Protein AF-A0A1H3XEZ1-F1 (afdb_monomer_lite)

pLDDT: mean 87.46, std 11.66, range [41.84, 98.25]

Structure (mmCIF, N/CA/C/O backbone):
data_AF-A0A1H3XEZ1-F1
#
_entry.id   AF-A0A1H3XEZ1-F1
#
loop_
_atom_site.group_PDB
_atom_site.id
_atom_site.type_symbol
_atom_site.label_atom_id
_atom_site.label_alt_id
_atom_site.label_comp_id
_atom_site.label_asym_id
_atom_site.label_entity_id
_atom_site.label_seq_id
_atom_site.pdbx_PDB_ins_code
_atom_site.Cartn_x
_atom_site.Cartn_y
_atom_site.Cartn_z
_atom_site.occupancy
_atom_site.B_iso_or_equiv
_atom_site.auth_seq_id
_atom_site.auth_comp_id
_atom_site.auth_asym_id
_atom_site.auth_atom_id
_atom_site.pdbx_PDB_model_num
ATOM 1 N N . MET A 1 1 ? -6.885 -26.772 18.122 1.00 64.75 1 MET A N 1
ATOM 2 C CA . MET A 1 1 ? -6.438 -25.893 19.230 1.00 64.75 1 MET A CA 1
ATOM 3 C C . MET A 1 1 ? -5.109 -25.151 19.002 1.00 64.75 1 MET A C 1
ATOM 5 O O . MET A 1 1 ? -5.104 -23.962 19.293 1.00 64.75 1 MET A O 1
ATOM 9 N N . PRO A 1 2 ? -4.004 -25.737 18.493 1.00 77.19 2 PRO A N 1
ATOM 10 C CA . PRO A 1 2 ? -2.734 -24.998 18.357 1.00 77.19 2 PRO A CA 1
ATOM 11 C C . PRO A 1 2 ? -2.763 -23.916 17.260 1.00 77.19 2 PRO A C 1
ATOM 13 O O . PRO A 1 2 ? -2.245 -22.824 17.467 1.00 77.19 2 PRO A O 1
ATOM 16 N N . LEU A 1 3 ? -3.442 -24.182 16.137 1.00 78.25 3 LEU A N 1
ATOM 17 C CA . LEU A 1 3 ? -3.569 -23.232 15.023 1.00 78.25 3 LEU A CA 1
ATOM 18 C C . LEU A 1 3 ? -4.360 -21.969 15.394 1.00 78.25 3 LEU A C 1
ATOM 20 O O . LEU A 1 3 ? -4.027 -20.885 14.936 1.00 78.25 3 LEU A O 1
ATOM 24 N N . HIS A 1 4 ? -5.368 -22.098 16.262 1.00 79.44 4 HIS A N 1
ATOM 25 C CA . HIS A 1 4 ? -6.171 -20.960 16.714 1.00 79.44 4 HIS A CA 1
ATOM 26 C C . HIS A 1 4 ? -5.349 -19.996 17.580 1.00 79.44 4 HIS A C 1
ATOM 28 O O . HIS A 1 4 ? -5.318 -18.804 17.303 1.00 79.44 4 HIS A O 1
ATOM 34 N N . ARG A 1 5 ? -4.564 -20.525 18.531 1.00 82.12 5 ARG A N 1
ATOM 35 C CA . ARG A 1 5 ? -3.646 -19.705 19.341 1.00 82.12 5 ARG A CA 1
ATOM 36 C C . ARG A 1 5 ? -2.555 -19.040 18.504 1.00 82.12 5 ARG A C 1
ATOM 38 O O . ARG A 1 5 ? -2.120 -17.938 18.820 1.00 82.12 5 ARG A O 1
ATOM 45 N N . LEU A 1 6 ? -2.066 -19.718 17.462 1.00 82.00 6 LEU A N 1
ATOM 46 C CA . LEU A 1 6 ? -1.086 -19.133 16.548 1.00 82.00 6 LEU A CA 1
ATOM 47 C C . LEU A 1 6 ? -1.712 -17.997 15.724 1.00 82.00 6 LEU A C 1
ATOM 49 O O . LEU A 1 6 ? -1.103 -16.938 15.595 1.00 82.00 6 LEU A O 1
ATOM 53 N N . ALA A 1 7 ? -2.943 -18.189 15.241 1.00 79.12 7 ALA A N 1
ATOM 54 C CA . ALA A 1 7 ? -3.708 -17.165 14.536 1.00 79.12 7 ALA A CA 1
ATOM 55 C C . ALA A 1 7 ? -3.908 -15.913 15.404 1.00 79.12 7 ALA A C 1
ATOM 57 O O . ALA A 1 7 ? -3.519 -14.830 14.975 1.00 79.12 7 ALA A O 1
ATOM 58 N N . GLU A 1 8 ? -4.385 -16.062 16.643 1.00 82.62 8 GLU A N 1
ATOM 59 C CA . GLU A 1 8 ? -4.548 -14.954 17.600 1.00 82.62 8 GLU A CA 1
ATOM 60 C C . GLU A 1 8 ? -3.232 -14.210 17.867 1.00 82.62 8 GLU A C 1
ATOM 62 O O . GLU A 1 8 ? -3.199 -12.985 17.839 1.00 82.62 8 GLU A O 1
ATOM 67 N N . ARG A 1 9 ? -2.118 -14.934 18.049 1.00 83.50 9 ARG A N 1
ATOM 68 C CA . ARG A 1 9 ? -0.790 -14.324 18.257 1.00 83.50 9 ARG A CA 1
ATOM 69 C C . ARG A 1 9 ? -0.278 -13.560 17.039 1.00 83.50 9 ARG A C 1
ATOM 71 O O . ARG A 1 9 ? 0.436 -12.575 17.192 1.00 83.50 9 ARG A O 1
ATOM 78 N N . SER A 1 10 ? -0.592 -14.038 15.838 1.00 83.12 10 SER A N 1
ATOM 79 C CA . SER A 1 10 ? -0.126 -13.438 14.582 1.00 83.12 10 SER A CA 1
ATOM 80 C C . SER A 1 10 ? -1.008 -12.287 14.092 1.00 83.12 10 SER A C 1
ATOM 82 O O . SER A 1 10 ? -0.528 -11.414 13.366 1.00 83.12 10 SER A O 1
ATOM 84 N N . ALA A 1 11 ? -2.281 -12.250 14.501 1.00 82.62 11 ALA A N 1
ATOM 85 C CA . ALA A 1 11 ? -3.257 -11.277 14.028 1.00 82.62 11 ALA A CA 1
ATOM 86 C C . ALA A 1 11 ? -2.808 -9.812 14.190 1.00 82.62 11 ALA A C 1
ATOM 88 O O . ALA A 1 11 ? -2.910 -9.077 13.202 1.00 82.62 11 ALA A O 1
ATOM 89 N N . PRO A 1 12 ? -2.231 -9.370 15.325 1.00 81.19 12 PRO A N 1
ATOM 90 C CA . PRO A 1 12 ? -1.837 -7.971 15.509 1.00 81.19 12 PRO A CA 1
ATOM 91 C C . PRO A 1 12 ? -0.774 -7.481 14.516 1.00 81.19 12 PRO A C 1
ATOM 93 O O . PRO A 1 12 ? -0.806 -6.327 14.100 1.00 81.19 12 PRO A O 1
ATOM 96 N N . LEU A 1 13 ? 0.140 -8.362 14.092 1.00 83.31 13 LEU A N 1
ATOM 97 C CA . LEU A 1 13 ? 1.269 -8.018 13.215 1.00 83.31 13 LEU A CA 1
ATOM 98 C C . LEU A 1 13 ? 1.044 -8.402 11.747 1.00 83.31 13 LEU A C 1
ATOM 100 O O . LEU A 1 13 ? 1.859 -8.063 10.891 1.00 83.31 13 LEU A O 1
ATOM 104 N N . SER A 1 14 ? -0.055 -9.094 11.444 1.00 88.81 14 SER A N 1
ATOM 105 C CA . SER A 1 14 ? -0.318 -9.675 10.123 1.00 88.81 14 SER A CA 1
ATOM 106 C C . SER A 1 14 ? -0.310 -8.657 8.979 1.00 88.81 14 SER A C 1
ATOM 108 O O . SER A 1 14 ? 0.356 -8.885 7.973 1.00 88.81 14 SER A O 1
ATOM 110 N N . VAL A 1 15 ? -1.001 -7.523 9.137 1.00 92.19 15 VAL A N 1
ATOM 111 C CA . VAL A 1 15 ? -1.088 -6.482 8.100 1.00 92.19 15 VAL A CA 1
ATOM 112 C C . VAL A 1 15 ? 0.275 -5.825 7.845 1.00 92.19 15 VAL A C 1
ATOM 114 O O . VAL A 1 15 ? 0.715 -5.878 6.696 1.00 92.19 15 VAL A O 1
ATOM 117 N N . PRO A 1 16 ? 0.984 -5.263 8.852 1.00 91.00 16 PRO A N 1
ATOM 118 C CA . PRO A 1 16 ? 2.291 -4.668 8.600 1.00 91.00 16 PRO A CA 1
ATOM 119 C C . PRO A 1 16 ? 3.277 -5.658 7.989 1.00 91.00 16 PRO A C 1
ATOM 121 O O . PRO A 1 16 ? 3.899 -5.351 6.974 1.00 91.00 16 PRO A O 1
ATOM 124 N N . LEU A 1 17 ? 3.389 -6.861 8.563 1.00 92.44 17 LEU A N 1
ATOM 125 C CA . LEU A 1 17 ? 4.327 -7.866 8.069 1.00 92.44 17 LEU A CA 1
ATOM 126 C C . LEU A 1 17 ? 4.039 -8.226 6.616 1.00 92.44 17 LEU A C 1
ATOM 128 O O . LEU A 1 17 ? 4.967 -8.264 5.816 1.00 92.44 17 LEU A O 1
ATOM 132 N N . PHE A 1 18 ? 2.774 -8.441 6.254 1.00 94.81 18 PHE A N 1
ATOM 133 C CA . PHE A 1 18 ? 2.423 -8.799 4.886 1.00 94.81 18 PHE A CA 1
ATOM 134 C C . PHE A 1 18 ? 2.652 -7.649 3.904 1.00 94.81 18 PHE A C 1
ATOM 136 O O . PHE A 1 18 ? 3.227 -7.872 2.845 1.00 94.81 18 PHE A O 1
ATOM 143 N N . VAL A 1 19 ? 2.248 -6.421 4.243 1.00 95.62 19 VAL A N 1
ATOM 144 C CA . VAL A 1 19 ? 2.424 -5.248 3.369 1.00 95.62 19 VAL A CA 1
ATOM 145 C C . VAL A 1 19 ? 3.907 -4.991 3.095 1.00 95.62 19 VAL A C 1
ATOM 147 O O . VAL A 1 19 ? 4.300 -4.824 1.940 1.00 95.62 19 VAL A O 1
ATOM 150 N N . PHE A 1 20 ? 4.751 -5.019 4.127 1.00 94.06 20 PHE A N 1
ATOM 151 C CA . PHE A 1 20 ? 6.190 -4.822 3.949 1.00 94.06 20 PHE A CA 1
ATOM 152 C C . PHE A 1 20 ? 6.870 -6.022 3.288 1.00 94.06 20 PHE A C 1
ATOM 154 O O . PHE A 1 20 ? 7.760 -5.822 2.463 1.00 94.06 20 PHE A O 1
ATOM 161 N N . ALA A 1 21 ? 6.436 -7.254 3.572 1.00 96.25 21 ALA A N 1
ATOM 162 C CA . ALA A 1 21 ? 6.924 -8.434 2.863 1.00 96.25 21 ALA A CA 1
ATOM 163 C C . ALA A 1 21 ? 6.562 -8.385 1.375 1.00 96.25 21 ALA A C 1
ATOM 165 O O . ALA A 1 21 ? 7.393 -8.724 0.537 1.00 96.25 21 ALA A O 1
ATOM 166 N N . LEU A 1 22 ? 5.361 -7.918 1.029 1.00 96.19 22 LEU A N 1
ATOM 167 C CA . LEU A 1 22 ? 4.930 -7.738 -0.353 1.00 96.19 22 LEU A CA 1
ATOM 168 C C . LEU A 1 22 ? 5.759 -6.657 -1.054 1.00 96.19 22 LEU A C 1
ATOM 170 O O . LEU A 1 22 ? 6.212 -6.880 -2.172 1.00 96.19 22 LEU A O 1
ATOM 174 N N . ALA A 1 23 ? 6.033 -5.534 -0.386 1.00 95.81 23 ALA A N 1
ATOM 175 C CA . ALA A 1 23 ? 6.914 -4.493 -0.914 1.00 95.81 23 ALA A CA 1
ATOM 176 C C . ALA A 1 23 ? 8.354 -4.985 -1.124 1.00 95.81 23 ALA A C 1
ATOM 178 O O . ALA A 1 23 ? 8.931 -4.767 -2.188 1.00 95.81 23 ALA A O 1
ATOM 179 N N . ALA A 1 24 ? 8.916 -5.703 -0.149 1.00 96.12 24 ALA A N 1
ATOM 180 C CA . ALA A 1 24 ? 10.238 -6.311 -0.269 1.00 96.12 24 ALA A CA 1
ATOM 181 C C . ALA A 1 24 ? 10.277 -7.353 -1.396 1.00 96.12 24 ALA A C 1
ATOM 183 O O . ALA A 1 24 ? 11.205 -7.362 -2.198 1.00 96.12 24 ALA A O 1
ATOM 184 N N . THR A 1 25 ? 9.244 -8.190 -1.506 1.00 96.38 25 THR A N 1
ATOM 185 C CA . THR A 1 25 ? 9.123 -9.187 -2.578 1.00 96.38 25 THR A CA 1
ATOM 186 C C . THR A 1 25 ? 9.033 -8.511 -3.938 1.00 96.38 25 THR A C 1
ATOM 188 O O . THR A 1 25 ? 9.728 -8.924 -4.859 1.00 96.38 25 THR A O 1
ATOM 191 N N . ALA A 1 26 ? 8.242 -7.444 -4.070 1.00 95.31 26 ALA A N 1
ATOM 192 C CA . ALA A 1 26 ? 8.167 -6.675 -5.305 1.00 95.31 26 ALA A CA 1
ATOM 193 C C . ALA A 1 26 ? 9.549 -6.132 -5.691 1.00 95.31 26 ALA A C 1
ATOM 195 O O . ALA A 1 26 ? 10.014 -6.395 -6.792 1.00 95.31 26 ALA A O 1
ATOM 196 N N . LEU A 1 27 ? 10.247 -5.467 -4.767 1.00 94.50 27 LEU A N 1
ATOM 197 C CA . LEU A 1 27 ? 11.588 -4.921 -5.002 1.00 94.50 27 LEU A CA 1
ATOM 198 C C . LEU A 1 27 ? 12.625 -5.982 -5.381 1.00 94.50 27 LEU A C 1
ATOM 200 O O . LEU A 1 27 ? 13.479 -5.725 -6.225 1.00 94.50 27 LEU A O 1
ATOM 204 N N . LEU A 1 28 ? 12.573 -7.156 -4.752 1.00 95.31 28 LEU A N 1
ATOM 205 C CA . LEU A 1 28 ? 13.562 -8.210 -4.957 1.00 95.31 28 LEU A CA 1
ATOM 206 C C . LEU A 1 28 ? 13.264 -9.070 -6.184 1.00 95.31 28 LEU A C 1
ATOM 208 O O . LEU A 1 28 ? 14.198 -9.508 -6.843 1.00 95.31 28 LEU A O 1
ATOM 212 N N . VAL A 1 29 ? 11.997 -9.338 -6.490 1.00 95.44 29 VAL A N 1
ATOM 213 C CA . VAL A 1 29 ? 11.613 -10.346 -7.489 1.00 95.44 29 VAL A CA 1
ATOM 214 C C . VAL A 1 29 ? 11.198 -9.709 -8.807 1.00 95.44 29 VAL A C 1
ATOM 216 O O . VAL A 1 29 ? 11.597 -10.191 -9.864 1.00 95.44 29 VAL A O 1
ATOM 219 N N . VAL A 1 30 ? 10.424 -8.621 -8.774 1.00 94.75 30 VAL A N 1
ATOM 220 C CA . VAL A 1 30 ? 9.858 -8.033 -9.997 1.00 94.75 30 VAL A CA 1
ATOM 221 C C . VAL A 1 30 ? 10.943 -7.586 -10.979 1.00 94.75 30 VAL A C 1
ATOM 223 O O . VAL A 1 30 ? 10.823 -7.959 -12.142 1.00 94.75 30 VAL A O 1
ATOM 226 N N . PRO A 1 31 ? 12.022 -6.882 -10.575 1.00 92.31 31 PRO A N 1
ATOM 227 C CA . PRO A 1 31 ? 13.051 -6.458 -11.526 1.00 92.31 31 PRO A CA 1
ATOM 228 C C . PRO A 1 31 ? 13.748 -7.640 -12.202 1.00 92.31 31 PRO A C 1
ATOM 230 O O . PRO A 1 31 ? 14.017 -7.589 -13.395 1.00 92.31 31 PRO A O 1
ATOM 233 N N . ALA A 1 32 ? 13.993 -8.726 -11.462 1.00 91.81 32 ALA A N 1
ATOM 234 C CA . ALA A 1 32 ? 14.617 -9.927 -12.010 1.00 91.81 32 ALA A CA 1
ATOM 235 C C . ALA A 1 32 ? 13.716 -10.638 -13.028 1.00 91.81 32 ALA A C 1
ATOM 237 O O . ALA A 1 32 ? 14.195 -11.104 -14.057 1.00 91.81 32 ALA A O 1
ATOM 238 N N . VAL A 1 33 ? 12.411 -10.710 -12.754 1.00 90.00 33 VAL A N 1
ATOM 239 C CA . VAL A 1 33 ? 11.436 -11.361 -13.643 1.00 90.00 33 VAL A CA 1
ATOM 240 C C . VAL A 1 33 ? 11.108 -10.489 -14.857 1.00 90.00 33 VAL A C 1
ATOM 242 O O . VAL A 1 33 ? 10.882 -11.008 -15.946 1.00 90.00 33 VAL A O 1
ATOM 245 N N . ALA A 1 34 ? 11.097 -9.169 -14.682 1.00 88.75 34 ALA A N 1
ATOM 246 C CA . ALA A 1 34 ? 10.736 -8.205 -15.713 1.00 88.75 34 ALA A CA 1
ATOM 247 C C . ALA A 1 34 ? 11.937 -7.640 -16.484 1.00 88.75 34 ALA A C 1
ATOM 249 O O . ALA A 1 34 ? 11.743 -6.745 -17.295 1.00 88.75 34 ALA A O 1
ATOM 250 N N . ALA A 1 35 ? 13.161 -8.135 -16.253 1.00 84.12 35 ALA A N 1
ATOM 251 C CA . ALA A 1 35 ? 14.374 -7.583 -16.863 1.00 84.12 35 ALA A CA 1
ATOM 252 C C . ALA A 1 35 ? 14.306 -7.545 -18.401 1.00 84.12 35 ALA A C 1
ATOM 254 O O . ALA A 1 35 ? 14.831 -6.619 -19.012 1.00 84.12 35 ALA A O 1
ATOM 255 N N . GLY A 1 36 ? 13.616 -8.505 -19.027 1.00 81.62 36 GLY A N 1
ATOM 256 C CA . GLY A 1 36 ? 13.407 -8.516 -20.474 1.00 81.62 36 GLY A CA 1
ATOM 257 C C . GLY A 1 36 ? 14.744 -8.423 -21.231 1.00 81.62 36 GLY A C 1
ATOM 258 O O . GLY A 1 36 ? 15.596 -9.291 -21.034 1.00 81.62 36 GLY A O 1
ATOM 259 N N . PRO A 1 37 ? 14.949 -7.403 -22.090 1.00 83.06 37 PRO A N 1
ATOM 260 C CA . PRO A 1 37 ? 16.212 -7.187 -22.799 1.00 83.06 37 PRO A CA 1
ATOM 261 C C . PRO A 1 37 ? 17.290 -6.471 -21.963 1.00 83.06 37 PRO A C 1
ATOM 263 O O . PRO A 1 37 ? 18.433 -6.384 -22.410 1.00 83.06 37 PRO A O 1
ATOM 266 N N . LEU A 1 38 ? 16.942 -5.922 -20.796 1.00 86.75 38 LEU A N 1
ATOM 267 C CA . LEU A 1 38 ? 17.870 -5.226 -19.906 1.00 86.75 38 LEU A CA 1
ATOM 268 C C . LEU A 1 38 ? 18.765 -6.228 -19.175 1.00 86.75 38 LEU A C 1
ATOM 270 O O . LEU A 1 38 ? 18.366 -7.358 -18.878 1.00 86.75 38 LEU A O 1
ATOM 274 N N . SER A 1 39 ? 19.964 -5.795 -18.796 1.00 91.62 39 SER A N 1
ATOM 275 C CA . SER A 1 39 ? 20.744 -6.544 -17.817 1.00 91.62 39 SER A CA 1
ATOM 276 C C . SER A 1 39 ? 20.056 -6.527 -16.447 1.00 91.62 39 SER A C 1
ATOM 278 O O . SER A 1 39 ? 19.342 -5.588 -16.085 1.00 91.62 39 SER A O 1
ATOM 280 N N . LEU A 1 40 ? 20.326 -7.554 -15.633 1.00 91.56 40 LEU A N 1
ATOM 281 C CA . LEU A 1 40 ? 19.800 -7.639 -14.268 1.00 91.56 40 LEU A CA 1
ATOM 282 C C . LEU A 1 40 ? 20.153 -6.382 -13.446 1.00 91.56 40 LEU A C 1
ATOM 284 O O . LEU A 1 40 ? 19.320 -5.862 -12.708 1.00 91.56 40 LEU A O 1
ATOM 288 N N . ALA A 1 41 ? 21.380 -5.875 -13.601 1.00 92.62 41 ALA A N 1
ATOM 289 C CA . ALA A 1 41 ? 21.849 -4.684 -12.899 1.00 92.62 41 ALA A CA 1
ATOM 290 C C . ALA A 1 41 ? 21.049 -3.431 -13.288 1.00 92.62 41 ALA A C 1
ATOM 292 O O . ALA A 1 41 ? 20.640 -2.675 -12.410 1.00 92.62 41 ALA A O 1
ATOM 293 N N . GLU A 1 42 ? 20.779 -3.231 -14.580 1.00 91.56 42 GLU A N 1
ATOM 294 C CA . GLU A 1 42 ? 19.969 -2.108 -15.066 1.00 91.56 42 GLU A CA 1
ATOM 295 C C . GLU A 1 42 ? 18.533 -2.182 -14.543 1.00 91.56 42 GLU A C 1
ATOM 297 O O . GLU A 1 42 ? 18.014 -1.181 -14.050 1.00 91.56 42 GLU A O 1
ATOM 302 N N . ALA A 1 43 ? 17.914 -3.367 -14.564 1.00 91.81 43 ALA A N 1
ATOM 303 C CA . ALA A 1 43 ? 16.557 -3.557 -14.056 1.00 91.81 43 ALA A CA 1
ATOM 304 C C . ALA A 1 43 ? 16.442 -3.186 -12.565 1.00 91.81 43 ALA A C 1
ATOM 306 O O . ALA A 1 43 ? 15.524 -2.461 -12.171 1.00 91.81 43 ALA A O 1
ATOM 307 N N . TYR A 1 44 ? 17.398 -3.615 -11.731 1.00 93.12 44 TYR A N 1
ATOM 308 C CA . TYR A 1 44 ? 17.422 -3.229 -10.316 1.00 93.12 44 TYR A CA 1
ATOM 309 C C . TYR A 1 44 ? 17.728 -1.745 -10.109 1.00 93.12 44 TYR A C 1
ATOM 311 O O . TYR A 1 44 ? 17.113 -1.128 -9.239 1.00 93.12 44 TYR A O 1
ATOM 319 N N . LEU A 1 45 ? 18.627 -1.145 -10.895 1.00 93.25 45 LEU A N 1
ATOM 320 C CA . LEU A 1 45 ? 18.903 0.294 -10.815 1.00 93.25 45 LEU A CA 1
ATOM 321 C C . LEU A 1 45 ? 17.654 1.121 -11.134 1.00 93.25 45 LEU A C 1
ATOM 323 O O . LEU A 1 45 ? 17.347 2.060 -10.399 1.00 93.25 45 LEU A O 1
ATOM 327 N N . ILE A 1 46 ? 16.899 0.741 -12.168 1.00 90.81 46 ILE A N 1
ATOM 328 C CA . ILE A 1 46 ? 15.623 1.378 -12.519 1.00 90.81 46 ILE A CA 1
ATOM 329 C C . ILE A 1 46 ? 14.613 1.206 -11.382 1.00 90.81 46 ILE A C 1
ATOM 331 O O . ILE A 1 46 ? 14.010 2.187 -10.949 1.00 90.81 46 ILE A O 1
ATOM 335 N N . ALA A 1 47 ? 14.452 -0.006 -10.847 1.00 92.25 47 ALA A N 1
ATOM 336 C CA . ALA A 1 47 ? 13.515 -0.265 -9.756 1.00 92.25 47 ALA A CA 1
ATOM 337 C C . ALA A 1 47 ? 13.844 0.543 -8.490 1.00 92.25 47 ALA A C 1
ATOM 339 O O . ALA A 1 47 ? 12.946 1.115 -7.865 1.00 92.25 47 ALA A O 1
ATOM 340 N N . VAL A 1 48 ? 15.127 0.645 -8.132 1.00 92.62 48 VAL A N 1
ATOM 341 C CA . VAL A 1 48 ? 15.596 1.471 -7.011 1.00 92.62 48 VAL A CA 1
ATOM 342 C C . VAL A 1 48 ? 15.338 2.951 -7.287 1.00 92.62 48 VAL A C 1
ATOM 344 O O . VAL A 1 48 ? 14.777 3.632 -6.428 1.00 92.62 48 VAL A O 1
ATOM 347 N N . ALA A 1 49 ? 15.677 3.450 -8.478 1.00 92.56 49 ALA A N 1
ATOM 348 C CA . ALA A 1 49 ? 15.449 4.845 -8.853 1.00 92.56 49 ALA A CA 1
ATOM 349 C C . ALA A 1 49 ? 13.959 5.218 -8.796 1.00 92.56 49 ALA A C 1
ATOM 351 O O . ALA A 1 49 ? 13.590 6.226 -8.188 1.00 92.56 49 ALA A O 1
ATOM 352 N N . LEU A 1 50 ? 13.089 4.370 -9.350 1.00 92.12 50 LEU A N 1
ATOM 353 C CA . LEU A 1 50 ? 11.639 4.554 -9.298 1.00 92.12 50 LEU A CA 1
ATOM 354 C C . LEU A 1 50 ? 11.099 4.475 -7.870 1.00 92.12 50 LEU A C 1
ATOM 356 O O . LEU A 1 50 ? 10.172 5.207 -7.541 1.00 92.12 50 LEU A O 1
ATOM 360 N N . SER A 1 51 ? 11.688 3.652 -7.004 1.00 92.50 51 SER A N 1
ATOM 361 C CA . SER A 1 51 ? 11.299 3.568 -5.592 1.00 92.50 51 SER A CA 1
ATOM 362 C C . SER A 1 51 ? 11.704 4.811 -4.804 1.00 92.50 51 SER A C 1
ATOM 364 O O . SER A 1 51 ? 10.911 5.319 -4.017 1.00 92.50 51 SER A O 1
ATOM 366 N N . ILE A 1 52 ? 12.898 5.359 -5.046 1.00 93.88 52 ILE A N 1
ATOM 367 C CA . ILE A 1 52 ? 13.325 6.641 -4.461 1.00 93.88 52 ILE A CA 1
ATOM 368 C C . ILE A 1 52 ? 12.357 7.746 -4.885 1.00 93.88 52 ILE A C 1
ATOM 370 O O . ILE A 1 52 ? 11.868 8.509 -4.049 1.00 93.88 52 ILE A O 1
ATOM 374 N N . LEU A 1 53 ? 12.032 7.797 -6.178 1.00 91.62 53 LEU A N 1
ATOM 375 C CA . LEU A 1 53 ? 11.081 8.764 -6.711 1.00 91.62 53 LEU A CA 1
ATOM 376 C C . LEU A 1 53 ? 9.678 8.550 -6.129 1.00 91.62 53 LEU A C 1
ATOM 378 O O . LEU A 1 53 ? 8.993 9.527 -5.819 1.00 91.62 53 LEU A O 1
ATOM 382 N N . ALA A 1 54 ? 9.279 7.293 -5.917 1.00 93.81 54 ALA A N 1
ATOM 383 C CA . ALA A 1 54 ? 8.011 6.937 -5.300 1.00 93.81 54 ALA A CA 1
ATOM 384 C C . ALA A 1 54 ? 7.919 7.433 -3.860 1.00 93.81 54 ALA A C 1
ATOM 386 O O . ALA A 1 54 ? 6.912 8.019 -3.481 1.00 93.81 54 ALA A O 1
ATOM 387 N N . VAL A 1 55 ? 8.975 7.257 -3.065 1.00 94.44 55 VAL A N 1
ATOM 388 C CA . VAL A 1 55 ? 9.011 7.749 -1.685 1.00 94.44 55 VAL A CA 1
ATOM 389 C C . VAL A 1 55 ? 8.954 9.273 -1.662 1.00 94.44 55 VAL A C 1
ATOM 391 O O . VAL A 1 55 ? 8.126 9.839 -0.951 1.00 94.44 55 VAL A O 1
ATOM 394 N N . ALA A 1 56 ? 9.776 9.942 -2.473 1.00 93.81 56 ALA A N 1
ATOM 395 C CA . ALA A 1 56 ? 9.841 11.402 -2.502 1.00 93.81 56 ALA A CA 1
ATOM 396 C C . ALA A 1 56 ? 8.500 12.048 -2.897 1.00 93.81 56 ALA A C 1
ATOM 398 O O . ALA A 1 56 ? 8.084 13.033 -2.289 1.00 93.81 56 ALA A O 1
ATOM 399 N N . ASN A 1 57 ? 7.806 11.483 -3.889 1.00 93.81 57 ASN A N 1
ATOM 400 C CA . ASN A 1 57 ? 6.564 12.053 -4.425 1.00 93.81 57 ASN A CA 1
ATOM 401 C C . ASN A 1 57 ? 5.293 11.478 -3.786 1.00 93.81 57 ASN A C 1
ATOM 403 O O . ASN A 1 57 ? 4.249 12.129 -3.797 1.00 93.81 57 ASN A O 1
ATOM 407 N N . GLY A 1 58 ? 5.368 10.274 -3.222 1.00 94.19 58 GLY A N 1
ATOM 408 C CA . GLY A 1 58 ? 4.261 9.595 -2.554 1.00 94.19 58 GLY A CA 1
ATOM 409 C C . GLY A 1 58 ? 4.124 9.979 -1.083 1.00 94.19 58 GLY A C 1
ATOM 410 O O . GLY A 1 58 ? 3.012 9.949 -0.553 1.00 94.19 58 GLY A O 1
ATOM 411 N N . ALA A 1 59 ? 5.210 10.409 -0.427 1.00 95.56 59 ALA A N 1
ATOM 412 C CA . ALA A 1 59 ? 5.188 10.815 0.979 1.00 95.56 59 ALA A CA 1
ATOM 413 C C . ALA A 1 59 ? 4.134 11.893 1.302 1.00 95.56 59 ALA A C 1
ATOM 415 O O . ALA A 1 59 ? 3.407 11.698 2.276 1.00 95.56 59 ALA A O 1
ATOM 416 N N . PRO A 1 60 ? 3.956 12.977 0.514 1.00 95.62 60 PRO A N 1
ATOM 417 C CA . PRO A 1 60 ? 2.915 13.967 0.791 1.00 95.62 60 PRO A CA 1
ATOM 418 C C . PRO A 1 60 ? 1.508 13.359 0.817 1.00 95.62 60 PRO A C 1
ATOM 420 O O . PRO A 1 60 ? 0.728 13.637 1.726 1.00 95.62 60 PRO A O 1
ATOM 423 N N . TYR A 1 61 ? 1.196 12.483 -0.143 1.00 96.31 61 TYR A N 1
ATOM 424 C CA . TYR A 1 61 ? -0.090 11.790 -0.180 1.00 96.31 61 TYR A CA 1
ATOM 425 C C . TYR A 1 61 ? -0.248 10.832 1.004 1.00 96.31 61 TYR A C 1
ATOM 427 O O . TYR A 1 61 ? -1.283 10.839 1.666 1.00 96.31 61 TYR A O 1
ATOM 435 N N . ALA A 1 62 ? 0.792 10.054 1.315 1.00 96.50 62 ALA A N 1
ATOM 436 C CA . ALA A 1 62 ? 0.788 9.138 2.450 1.00 96.50 62 ALA A CA 1
ATOM 437 C C . ALA A 1 62 ? 0.565 9.877 3.782 1.00 96.50 62 ALA A C 1
ATOM 439 O O . ALA A 1 62 ? -0.196 9.396 4.617 1.00 96.50 62 ALA A O 1
ATOM 440 N N . VAL A 1 63 ? 1.152 11.067 3.965 1.00 97.25 63 VAL A N 1
ATOM 441 C CA . VAL A 1 63 ? 0.900 11.929 5.134 1.00 97.25 63 VAL A CA 1
ATOM 442 C C . VAL A 1 63 ? -0.557 12.377 5.174 1.00 97.25 63 VAL A C 1
ATOM 444 O O . VAL A 1 63 ? -1.208 12.219 6.205 1.00 97.25 63 VAL A O 1
ATOM 447 N N . VAL A 1 64 ? -1.088 12.900 4.064 1.00 96.81 64 VAL A N 1
ATOM 448 C CA . VAL A 1 64 ? -2.484 13.360 3.985 1.00 96.81 64 VAL A CA 1
ATOM 449 C C . VAL A 1 64 ? -3.451 12.228 4.311 1.00 96.81 64 VAL A C 1
ATOM 451 O O . VAL A 1 64 ? -4.371 12.423 5.098 1.00 96.81 64 VAL A O 1
ATOM 454 N N . VAL A 1 65 ? -3.232 11.034 3.766 1.00 95.75 65 VAL A N 1
ATOM 455 C CA . VAL A 1 65 ? -4.076 9.867 4.036 1.00 95.75 65 VAL A CA 1
ATOM 456 C C . VAL A 1 65 ? -3.942 9.401 5.484 1.00 95.75 65 VAL A C 1
ATOM 458 O O . VAL A 1 65 ? -4.953 9.158 6.140 1.00 95.75 65 VAL A O 1
ATOM 461 N N . ALA A 1 66 ? -2.724 9.285 6.010 1.00 94.44 66 ALA A N 1
ATOM 462 C CA . ALA A 1 66 ? -2.490 8.793 7.364 1.00 94.44 66 ALA A CA 1
ATOM 463 C C . ALA A 1 66 ? -3.055 9.741 8.433 1.00 94.44 66 ALA A C 1
ATOM 465 O O . ALA A 1 66 ? -3.739 9.303 9.357 1.00 94.44 66 ALA A O 1
ATOM 466 N N . VAL A 1 67 ? -2.819 11.047 8.284 1.00 95.94 67 VAL A N 1
ATOM 467 C CA . VAL A 1 67 ? -3.293 12.081 9.215 1.00 95.94 67 VAL A CA 1
ATOM 468 C C . VAL A 1 67 ? -4.772 12.385 8.994 1.00 95.94 67 VAL A C 1
ATOM 470 O O . VAL A 1 67 ? -5.534 12.463 9.953 1.00 95.94 67 VAL A O 1
ATOM 473 N N . GLY A 1 68 ? -5.212 12.510 7.742 1.00 94.44 68 GLY A N 1
ATOM 474 C CA . GLY A 1 68 ? -6.597 12.841 7.393 1.00 94.44 68 GLY A CA 1
ATOM 475 C C . GLY A 1 68 ? -7.608 11.769 7.800 1.00 94.44 68 GLY A C 1
ATOM 476 O O . GLY A 1 68 ? -8.792 12.062 7.935 1.00 94.44 68 GLY A O 1
ATOM 477 N N . THR A 1 69 ? -7.148 10.544 8.059 1.00 94.06 69 THR A N 1
ATOM 478 C CA . THR A 1 69 ? -7.981 9.440 8.557 1.00 94.06 69 THR A CA 1
ATOM 479 C C . THR A 1 69 ? -7.972 9.306 10.082 1.00 94.06 69 THR A C 1
ATOM 481 O O . THR A 1 69 ? -8.676 8.449 10.610 1.00 94.06 69 THR A O 1
ATOM 484 N N . LEU A 1 70 ? -7.263 10.178 10.815 1.00 90.94 70 LEU A N 1
ATOM 485 C CA . LEU A 1 70 ? -7.320 10.225 12.282 1.00 90.94 70 LEU A CA 1
ATOM 486 C C . LEU A 1 70 ? -8.745 10.332 12.843 1.00 90.94 70 LEU A C 1
ATOM 488 O O . LEU A 1 70 ? -9.021 9.624 13.811 1.00 90.94 70 LEU A O 1
ATOM 492 N N . PRO A 1 71 ? -9.673 11.139 12.280 1.00 90.25 71 PRO A N 1
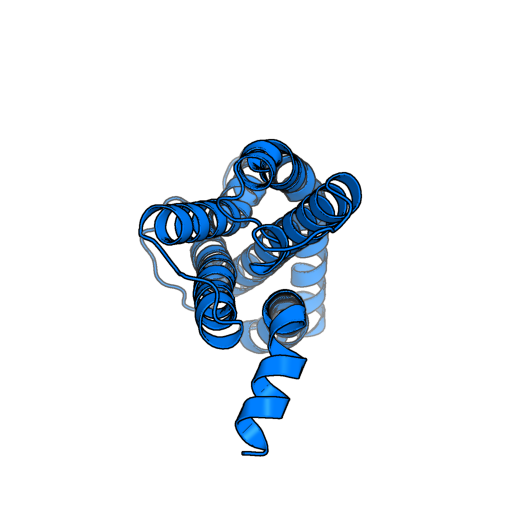ATOM 493 C CA . PRO A 1 71 ? -11.047 11.198 12.779 1.00 90.25 71 PRO A CA 1
ATOM 494 C C . PRO A 1 71 ? -11.736 9.828 12.859 1.00 90.25 71 PRO A C 1
ATOM 496 O O . PRO A 1 71 ? -12.575 9.626 13.726 1.00 90.25 71 PRO A O 1
ATOM 499 N N . LEU A 1 72 ? -11.358 8.865 12.011 1.00 87.12 72 LEU A N 1
ATOM 500 C CA . LEU A 1 72 ? -11.927 7.511 12.017 1.00 87.12 72 LEU A CA 1
ATOM 501 C C . LEU A 1 72 ? -11.507 6.705 13.252 1.00 87.12 72 LEU A C 1
ATOM 503 O O . LEU A 1 72 ? -12.290 5.890 13.739 1.00 87.12 72 LEU A O 1
ATOM 507 N N . VAL A 1 73 ? -10.306 6.976 13.773 1.00 85.31 73 VAL A N 1
ATOM 508 C CA . VAL A 1 73 ? -9.802 6.414 15.032 1.00 85.31 73 VAL A CA 1
ATOM 509 C C . VAL A 1 73 ? -10.549 7.024 16.216 1.00 85.31 73 VAL A C 1
ATOM 511 O O . VAL A 1 73 ? -10.951 6.302 17.114 1.00 85.31 73 VAL A O 1
ATOM 514 N N . TRP A 1 74 ? -10.795 8.339 16.201 1.00 82.19 74 TRP A N 1
ATOM 515 C CA . TRP A 1 74 ? -11.546 9.026 17.264 1.00 82.19 74 TRP A CA 1
ATOM 516 C C . TRP A 1 74 ? -13.029 8.650 17.320 1.00 82.19 74 TRP A C 1
ATOM 518 O O . TRP A 1 74 ? -13.663 8.814 18.357 1.00 82.19 74 TRP A O 1
ATOM 528 N N . LEU A 1 75 ? -13.581 8.186 16.199 1.00 83.81 75 LEU A N 1
ATOM 529 C CA . LEU A 1 75 ? -14.952 7.693 16.082 1.00 83.81 75 LEU A CA 1
ATOM 530 C C . LEU A 1 75 ? -15.056 6.177 16.310 1.00 83.81 75 LEU A C 1
ATOM 532 O O . LEU A 1 75 ? -16.076 5.598 15.926 1.00 83.81 75 LEU A O 1
ATOM 536 N N . ASP A 1 76 ? -13.997 5.539 16.823 1.00 78.56 76 ASP A N 1
ATOM 537 C CA . ASP A 1 76 ? -13.901 4.098 17.093 1.00 78.56 76 ASP A CA 1
ATOM 538 C C . ASP A 1 76 ? -14.377 3.227 15.913 1.00 78.56 76 ASP A C 1
ATOM 540 O O . ASP A 1 76 ? -14.942 2.150 16.083 1.00 78.56 76 ASP A O 1
ATOM 544 N N . SER A 1 77 ? -14.193 3.716 14.679 1.00 78.50 77 SER A N 1
ATOM 545 C CA . SER A 1 77 ? -14.778 3.100 13.484 1.00 78.50 77 SER A CA 1
ATOM 546 C C . SER A 1 77 ? -13.832 2.065 12.878 1.00 78.50 77 SER A C 1
ATOM 548 O O . SER A 1 77 ? -14.177 0.889 12.770 1.00 78.50 77 SER A O 1
ATOM 550 N N . ALA A 1 78 ? -12.642 2.504 12.460 1.00 82.19 78 ALA A N 1
ATOM 551 C CA . ALA A 1 78 ? -11.557 1.667 11.951 1.00 82.19 78 ALA A CA 1
ATOM 552 C C . ALA A 1 78 ? -10.251 2.477 11.893 1.00 82.19 78 ALA A C 1
ATOM 554 O O . ALA A 1 78 ? -10.264 3.708 11.941 1.00 82.19 78 ALA A O 1
ATOM 555 N N . GLY A 1 79 ? -9.124 1.791 11.714 1.00 85.12 79 GLY A N 1
ATOM 556 C CA . GLY A 1 79 ? -7.829 2.423 11.487 1.00 85.12 79 GLY A CA 1
ATOM 557 C C . GLY A 1 79 ? -6.841 1.482 10.803 1.00 85.12 79 GLY A C 1
ATOM 558 O O . GLY A 1 79 ? -7.084 0.281 10.684 1.00 85.12 79 GLY A O 1
ATOM 559 N N . TYR A 1 80 ? -5.703 2.022 10.376 1.00 82.88 80 TYR A N 1
ATOM 560 C CA . TYR A 1 80 ? -4.614 1.250 9.773 1.00 82.88 80 TYR A CA 1
ATOM 561 C C . TYR A 1 80 ? -3.910 0.336 10.786 1.00 82.88 80 TYR A C 1
ATOM 563 O O . TYR A 1 80 ? -3.362 -0.705 10.425 1.00 82.88 80 TYR A O 1
ATOM 571 N N . ALA A 1 81 ? -3.921 0.736 12.056 1.00 78.38 81 ALA A N 1
ATOM 572 C CA . ALA A 1 81 ? -3.202 0.086 13.142 1.00 78.38 81 ALA A CA 1
ATOM 573 C C . ALA A 1 81 ? -3.849 -1.224 13.610 1.00 78.38 81 ALA A C 1
ATOM 575 O O . ALA A 1 81 ? -3.199 -2.272 13.609 1.00 78.38 81 ALA A O 1
ATOM 576 N N . SER A 1 82 ? -5.113 -1.210 14.034 1.00 69.81 82 SER A N 1
ATOM 577 C CA . SER A 1 82 ? -5.699 -2.391 14.670 1.00 69.81 82 SER A CA 1
ATOM 578 C C . SER A 1 82 ? -7.216 -2.308 14.854 1.00 69.81 82 SER A C 1
ATOM 580 O O . SER A 1 82 ? -7.720 -1.210 15.084 1.00 69.81 82 SER A O 1
ATOM 582 N N . PRO A 1 83 ? -7.934 -3.451 14.827 1.00 68.81 83 PRO A N 1
ATOM 583 C CA . PRO A 1 83 ? -9.279 -3.581 15.394 1.00 68.81 83 PRO A CA 1
ATOM 584 C C . PRO A 1 83 ? -9.351 -3.249 16.891 1.00 68.81 83 PRO A C 1
ATOM 586 O O . PRO A 1 83 ? -10.374 -2.776 17.368 1.00 68.81 83 PRO A O 1
ATOM 589 N N . GLU A 1 84 ? -8.261 -3.468 17.633 1.00 62.56 84 GLU A N 1
ATOM 590 C CA . GLU A 1 84 ? -8.190 -3.307 19.097 1.00 62.56 84 GLU A CA 1
ATOM 591 C C . GLU A 1 84 ? -8.238 -1.838 19.531 1.00 62.56 84 GLU A C 1
ATOM 593 O O . GLU A 1 84 ? -8.600 -1.547 20.668 1.00 62.56 84 GLU A O 1
ATOM 598 N N . ALA A 1 85 ? -7.946 -0.912 18.609 1.00 57.06 85 ALA A N 1
ATOM 599 C CA . ALA A 1 85 ? -8.187 0.517 18.790 1.00 57.06 85 ALA A CA 1
ATOM 600 C C . ALA A 1 85 ? -9.639 0.819 19.202 1.00 57.06 85 ALA A C 1
ATOM 602 O O . ALA A 1 85 ? -9.874 1.821 19.863 1.00 57.06 85 ALA A O 1
ATOM 603 N N . ALA A 1 86 ? -10.584 -0.056 18.837 1.00 51.12 86 ALA A N 1
ATOM 604 C CA . ALA A 1 86 ? -12.003 0.080 19.138 1.00 51.12 86 ALA A CA 1
ATOM 605 C C . ALA A 1 86 ? -12.439 -0.576 20.469 1.00 51.12 86 ALA A C 1
ATOM 607 O O . ALA A 1 86 ? -13.619 -0.504 20.802 1.00 51.12 86 ALA A O 1
ATOM 608 N N . VAL A 1 87 ? -11.554 -1.266 21.216 1.00 51.44 87 VAL A N 1
ATOM 609 C CA . VAL A 1 87 ? -11.985 -2.175 22.311 1.00 51.44 87 VAL A CA 1
ATOM 610 C C . VAL A 1 87 ? -11.137 -2.098 23.601 1.00 51.44 87 VAL A C 1
ATOM 612 O O . VAL A 1 87 ? -11.209 -3.007 24.423 1.00 51.44 87 VAL A O 1
ATOM 615 N N . GLY A 1 88 ? -10.345 -1.049 23.866 1.00 52.69 88 GLY A N 1
ATOM 616 C CA . GLY A 1 88 ? -9.476 -1.053 25.061 1.00 52.69 88 GLY A CA 1
ATOM 617 C C . GLY A 1 88 ? -9.141 0.289 25.710 1.00 52.69 88 GLY A C 1
ATOM 618 O O . GLY A 1 88 ? -9.097 1.326 25.051 1.00 52.69 88 GLY A O 1
ATOM 619 N N . ASP A 1 89 ? -8.820 0.218 27.011 1.00 50.47 89 ASP A N 1
ATOM 620 C CA . ASP A 1 89 ? -8.298 1.278 27.903 1.00 50.47 89 ASP A CA 1
ATOM 621 C C . ASP A 1 89 ? -6.842 1.671 27.551 1.00 50.47 89 ASP A C 1
ATOM 623 O O . ASP A 1 89 ? -5.934 1.767 28.376 1.00 50.47 89 ASP A O 1
ATOM 627 N N . THR A 1 90 ? -6.584 1.801 26.254 1.00 59.84 90 THR A N 1
ATOM 628 C CA . THR A 1 90 ? -5.303 2.184 25.668 1.00 59.84 90 THR A CA 1
ATOM 629 C C . THR A 1 90 ? -5.255 3.691 25.473 1.00 59.84 90 THR A C 1
ATOM 631 O O . THR A 1 90 ? -6.236 4.313 25.069 1.00 59.84 90 THR A O 1
ATOM 634 N N . SER A 1 91 ? -4.086 4.293 25.708 1.00 70.25 91 SER A N 1
ATOM 635 C CA . SER A 1 91 ? -3.856 5.713 25.424 1.00 70.25 91 SER A CA 1
ATOM 636 C C . SER A 1 91 ? -4.290 6.053 23.993 1.00 70.25 91 SER A C 1
ATOM 638 O O . SER A 1 91 ? -3.663 5.600 23.030 1.00 70.25 91 SER A O 1
ATOM 640 N N . ARG A 1 92 ? -5.337 6.881 23.848 1.00 76.25 92 ARG A N 1
ATOM 641 C CA . ARG A 1 92 ? -5.842 7.347 22.539 1.00 76.25 92 ARG A CA 1
ATOM 642 C C . ARG A 1 92 ? -4.733 7.963 21.688 1.00 76.25 92 ARG A C 1
ATOM 644 O O . ARG A 1 92 ? -4.699 7.768 20.477 1.00 76.25 92 ARG A O 1
ATOM 651 N N . THR A 1 93 ? -3.782 8.642 22.327 1.00 81.44 93 THR A N 1
ATOM 652 C CA . THR A 1 93 ? -2.604 9.208 21.663 1.00 81.44 93 THR A CA 1
ATOM 653 C C . THR A 1 93 ? -1.703 8.122 21.079 1.00 81.44 93 THR A C 1
ATOM 655 O O . THR A 1 93 ? -1.257 8.251 19.943 1.00 81.44 93 THR A O 1
ATOM 658 N N . GLY A 1 94 ? -1.460 7.033 21.814 1.00 83.25 94 GLY A N 1
ATOM 659 C CA . GLY A 1 94 ? -0.649 5.913 21.327 1.00 83.25 94 GLY A CA 1
ATOM 660 C C . GLY A 1 94 ? -1.271 5.235 20.104 1.00 83.25 94 GLY A C 1
ATOM 661 O O . GLY A 1 94 ? -0.578 4.970 19.123 1.00 83.25 94 GLY A O 1
ATOM 662 N N . VAL A 1 95 ? -2.591 5.038 20.123 1.00 84.25 95 VAL A N 1
ATOM 663 C CA . VAL A 1 95 ? -3.344 4.473 18.994 1.00 84.25 95 VAL A CA 1
ATOM 664 C C . VAL A 1 95 ? -3.301 5.401 17.777 1.00 84.25 95 VAL A C 1
ATOM 666 O O . VAL A 1 95 ? -3.039 4.939 16.667 1.00 84.25 95 VAL A O 1
ATOM 669 N N . ALA A 1 96 ? -3.492 6.707 17.976 1.00 87.62 96 ALA A N 1
ATOM 670 C CA . ALA A 1 96 ? -3.413 7.704 16.911 1.00 87.62 96 ALA A CA 1
ATOM 671 C C . ALA A 1 96 ? -2.017 7.755 16.268 1.00 87.62 96 ALA A C 1
ATOM 673 O O . ALA A 1 96 ? -1.901 7.725 15.043 1.00 87.62 96 ALA A O 1
ATOM 674 N N . VAL A 1 97 ? -0.952 7.770 17.077 1.00 89.56 97 VAL A N 1
ATOM 675 C CA . VAL A 1 97 ? 0.435 7.734 16.584 1.00 89.56 97 VAL A CA 1
ATOM 676 C C . VAL A 1 97 ? 0.693 6.453 15.799 1.00 89.56 97 VAL A C 1
ATOM 678 O O . VAL A 1 97 ? 1.250 6.510 14.704 1.00 89.56 97 VAL A O 1
ATOM 681 N N . HIS A 1 98 ? 0.257 5.304 16.318 1.00 89.00 98 HIS A N 1
ATOM 682 C CA . HIS A 1 98 ? 0.444 4.031 15.633 1.00 89.00 98 HIS A CA 1
ATOM 683 C C . HIS A 1 98 ? -0.319 3.987 14.302 1.00 89.00 98 HIS A C 1
ATOM 685 O O . HIS A 1 98 ? 0.260 3.591 13.294 1.00 89.00 98 HIS A O 1
ATOM 691 N N . HIS A 1 99 ? -1.569 4.466 14.266 1.00 92.00 99 HIS A N 1
ATOM 692 C CA . HIS A 1 99 ? -2.378 4.597 13.047 1.00 92.00 99 HIS A CA 1
ATOM 693 C C . HIS A 1 99 ? -1.688 5.455 11.988 1.00 92.00 99 HIS A C 1
ATOM 695 O O . HIS A 1 99 ? -1.611 5.047 10.830 1.00 92.00 99 HIS A O 1
ATOM 701 N N . VAL A 1 100 ? -1.159 6.616 12.378 1.00 94.06 100 VAL A N 1
ATOM 702 C CA . VAL A 1 100 ? -0.459 7.509 11.446 1.00 94.06 100 VAL A CA 1
ATOM 703 C C . VAL A 1 100 ? 0.821 6.854 10.937 1.00 94.06 100 VAL A C 1
ATOM 705 O O . VAL A 1 100 ? 1.058 6.843 9.733 1.00 94.06 100 VAL A O 1
ATOM 708 N N . ALA A 1 101 ? 1.625 6.267 11.826 1.00 94.00 101 ALA A N 1
ATOM 709 C CA . ALA A 1 101 ? 2.894 5.647 11.457 1.00 94.00 101 ALA A CA 1
ATOM 710 C C . ALA A 1 101 ? 2.703 4.483 10.472 1.00 94.00 101 ALA A C 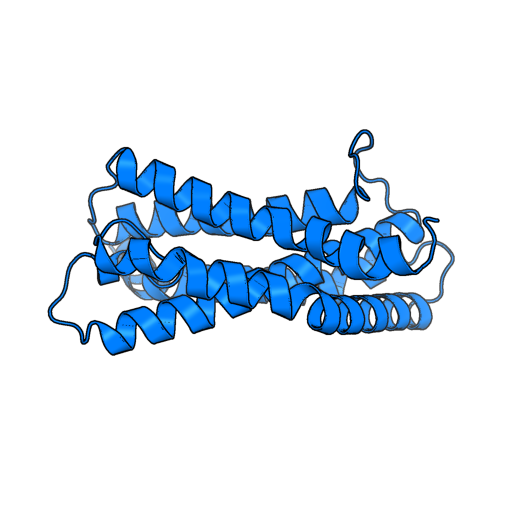1
ATOM 712 O O . ALA A 1 101 ? 3.352 4.439 9.425 1.00 94.00 101 ALA A O 1
ATOM 713 N N . VAL A 1 102 ? 1.786 3.558 10.772 1.00 93.19 102 VAL A N 1
ATOM 714 C CA . VAL A 1 102 ? 1.529 2.408 9.895 1.00 93.19 102 VAL A CA 1
ATOM 715 C C . VAL A 1 102 ? 0.776 2.812 8.630 1.00 93.19 102 VAL A C 1
ATOM 717 O O . VAL A 1 102 ? 1.125 2.334 7.559 1.00 93.19 102 VAL A O 1
ATOM 720 N N . GLY A 1 103 ? -0.173 3.751 8.707 1.00 95.25 103 GLY A N 1
ATOM 721 C CA . GLY A 1 103 ? -0.870 4.287 7.537 1.00 95.25 103 GLY A CA 1
ATOM 722 C C . GLY A 1 103 ? 0.076 4.968 6.552 1.00 95.25 103 GLY A C 1
ATOM 723 O O . GLY A 1 103 ? 0.007 4.717 5.349 1.00 95.25 103 GLY A O 1
ATOM 724 N N . PHE A 1 104 ? 1.017 5.765 7.063 1.00 97.12 104 PHE A N 1
ATOM 725 C CA . PHE A 1 104 ? 2.078 6.368 6.261 1.00 97.12 104 PHE A CA 1
ATOM 726 C C . PHE A 1 104 ? 2.961 5.294 5.616 1.00 97.12 104 PHE A C 1
ATOM 728 O O . PHE A 1 104 ? 3.203 5.331 4.409 1.00 97.12 104 PHE A O 1
ATOM 735 N N . GLY A 1 105 ? 3.385 4.300 6.401 1.00 97.00 105 GLY A N 1
ATOM 736 C CA . GLY A 1 105 ? 4.178 3.173 5.914 1.00 97.00 105 GLY A CA 1
ATOM 737 C C . GLY A 1 105 ? 3.477 2.376 4.812 1.00 97.00 105 GLY A C 1
ATOM 738 O O . GLY A 1 105 ? 4.105 2.048 3.810 1.00 97.00 105 GLY A O 1
ATOM 739 N N . TYR A 1 106 ? 2.176 2.110 4.948 1.00 97.56 106 TYR A N 1
ATOM 740 C CA . TYR A 1 106 ? 1.391 1.399 3.936 1.00 97.56 106 TYR A CA 1
ATOM 741 C C . TYR A 1 106 ? 1.211 2.224 2.666 1.00 97.56 106 TYR A C 1
ATOM 743 O O . TYR A 1 106 ? 1.303 1.670 1.573 1.00 97.56 106 TYR A O 1
ATOM 751 N N . GLY A 1 107 ? 0.998 3.537 2.796 1.00 97.62 107 GLY A N 1
ATOM 752 C CA . GLY A 1 107 ? 0.951 4.448 1.653 1.00 97.62 107 GLY A CA 1
ATOM 753 C C . GLY A 1 107 ? 2.261 4.414 0.866 1.00 97.62 107 GLY A C 1
ATOM 754 O O . GLY A 1 107 ? 2.253 4.172 -0.337 1.00 97.62 107 GLY A O 1
ATOM 755 N N . LEU A 1 108 ? 3.402 4.543 1.550 1.00 97.50 108 LEU A N 1
ATOM 756 C CA . LEU A 1 108 ? 4.714 4.438 0.907 1.00 97.50 108 LEU A CA 1
ATOM 757 C C . LEU A 1 108 ? 4.967 3.059 0.293 1.00 97.50 108 LEU A C 1
ATOM 759 O O . LEU A 1 108 ? 5.443 2.975 -0.835 1.00 97.50 108 LEU A O 1
ATOM 763 N N . ALA A 1 109 ? 4.631 1.981 1.004 1.00 97.56 109 ALA A N 1
ATOM 764 C CA . ALA A 1 109 ? 4.753 0.625 0.480 1.00 97.56 109 ALA A CA 1
ATOM 765 C C . ALA A 1 109 ? 3.927 0.457 -0.801 1.00 97.56 109 ALA A C 1
ATOM 767 O O . ALA A 1 109 ? 4.427 -0.087 -1.783 1.00 97.56 109 ALA A O 1
ATOM 768 N N . SER A 1 110 ? 2.700 0.988 -0.820 1.00 98.06 110 SER A N 1
ATOM 769 C CA . SER A 1 110 ? 1.860 0.995 -2.011 1.00 98.06 110 SER A CA 1
ATOM 770 C C . SER A 1 110 ? 2.521 1.742 -3.159 1.00 98.06 110 SER A C 1
ATOM 772 O O . SER A 1 110 ? 2.677 1.150 -4.226 1.00 98.06 110 SER A O 1
ATOM 774 N N . ALA A 1 111 ? 2.953 2.987 -2.939 1.00 96.94 111 ALA A N 1
ATOM 775 C CA . ALA A 1 111 ? 3.645 3.791 -3.942 1.00 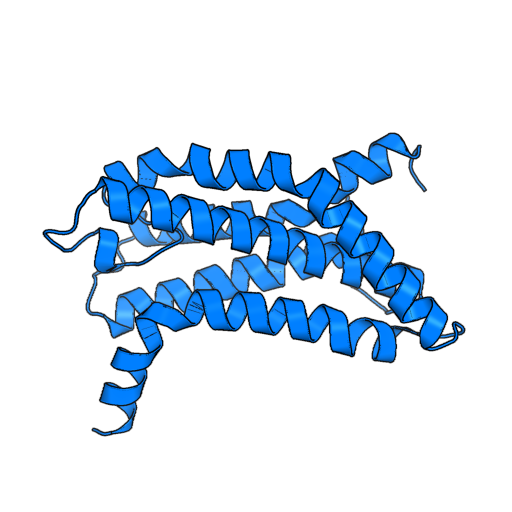96.94 111 ALA A CA 1
ATOM 776 C C . ALA A 1 111 ? 4.868 3.061 -4.521 1.00 96.94 111 ALA A C 1
ATOM 778 O O . ALA A 1 111 ? 5.018 2.998 -5.739 1.00 96.94 111 ALA A O 1
ATOM 779 N N . CYS A 1 112 ? 5.702 2.456 -3.671 1.00 96.69 112 CYS A N 1
ATOM 780 C CA . CYS A 1 112 ? 6.873 1.692 -4.097 1.00 96.69 112 CYS A CA 1
ATOM 781 C C . CYS A 1 112 ? 6.496 0.473 -4.945 1.00 96.69 112 CYS A C 1
ATOM 783 O O . CYS A 1 112 ? 7.044 0.305 -6.030 1.00 96.69 112 CYS A O 1
ATOM 785 N N . VAL A 1 113 ? 5.549 -0.358 -4.491 1.00 97.56 113 VAL A N 1
ATOM 786 C CA . VAL A 1 113 ? 5.101 -1.544 -5.245 1.00 97.56 113 VAL A CA 1
ATOM 787 C C . VAL A 1 113 ? 4.563 -1.139 -6.613 1.00 97.56 113 VAL A C 1
ATOM 789 O O . VAL A 1 113 ? 4.934 -1.739 -7.619 1.00 97.56 113 VAL A O 1
ATOM 792 N N . GLY A 1 114 ? 3.727 -0.100 -6.663 1.00 95.56 114 GLY A N 1
ATOM 793 C CA . GLY A 1 114 ? 3.205 0.413 -7.922 1.00 95.56 114 GLY A CA 1
ATOM 794 C C . GLY A 1 114 ? 4.311 0.916 -8.846 1.00 95.56 114 GLY A C 1
ATOM 795 O O . GLY A 1 114 ? 4.365 0.495 -9.993 1.00 95.56 114 GLY A O 1
ATOM 796 N N . SER A 1 115 ? 5.244 1.734 -8.355 1.00 94.44 115 SER A N 1
ATOM 797 C CA . SER A 1 115 ? 6.362 2.245 -9.160 1.00 94.44 115 SER A CA 1
ATOM 798 C C . SER A 1 115 ? 7.300 1.148 -9.668 1.00 94.44 115 SER A C 1
ATOM 800 O O . SER A 1 115 ? 7.756 1.219 -10.806 1.00 94.44 115 SER A O 1
ATOM 802 N N . VAL A 1 116 ? 7.556 0.106 -8.873 1.00 95.12 116 VAL A N 1
ATOM 803 C CA . VAL A 1 116 ? 8.321 -1.071 -9.317 1.00 95.12 116 VAL A CA 1
ATOM 804 C C . VAL A 1 116 ? 7.597 -1.791 -10.455 1.00 95.12 116 VAL A C 1
ATOM 806 O O . VAL A 1 116 ? 8.222 -2.141 -11.453 1.00 95.12 116 VAL A O 1
ATOM 809 N N . LEU A 1 117 ? 6.278 -1.969 -10.345 1.00 94.69 117 LEU A N 1
ATOM 810 C CA . LEU A 1 117 ? 5.478 -2.579 -11.407 1.00 94.69 117 LEU A CA 1
ATOM 811 C C . LEU A 1 117 ? 5.363 -1.686 -12.649 1.00 94.69 117 LEU A C 1
ATOM 813 O O . LEU A 1 117 ? 5.309 -2.218 -13.750 1.00 94.69 117 LEU A O 1
ATOM 817 N N . VAL A 1 118 ? 5.380 -0.356 -12.507 1.00 91.62 118 VAL A N 1
ATOM 818 C CA . VAL A 1 118 ? 5.506 0.562 -13.655 1.00 91.62 118 VAL A CA 1
ATOM 819 C C . VAL A 1 118 ? 6.853 0.370 -14.346 1.00 91.62 118 VAL A C 1
ATOM 821 O O . VAL A 1 118 ? 6.903 0.275 -15.566 1.00 91.62 118 VAL A O 1
ATOM 824 N N . GLY A 1 119 ? 7.948 0.252 -13.590 1.00 89.94 119 GLY A N 1
ATOM 825 C CA . GLY A 1 119 ? 9.257 -0.075 -14.162 1.00 89.94 119 GLY A CA 1
ATOM 826 C C . GLY A 1 119 ? 9.244 -1.399 -14.929 1.00 89.94 119 GLY A C 1
ATOM 827 O O . GLY A 1 119 ? 9.787 -1.482 -16.026 1.00 89.94 119 GLY A O 1
ATOM 828 N N . ALA A 1 120 ? 8.566 -2.410 -14.385 1.00 91.44 120 ALA A N 1
ATOM 829 C CA . ALA A 1 120 ? 8.386 -3.699 -15.045 1.00 91.44 120 ALA A CA 1
ATOM 830 C C . ALA A 1 120 ? 7.547 -3.607 -16.328 1.00 91.44 120 ALA A C 1
ATOM 832 O O . ALA A 1 120 ? 7.896 -4.224 -17.330 1.00 91.44 120 ALA A O 1
ATOM 833 N N . GLU A 1 121 ? 6.464 -2.826 -16.313 1.00 90.38 121 GLU A N 1
ATOM 834 C CA . GLU A 1 121 ? 5.632 -2.539 -17.489 1.00 90.38 121 GLU A CA 1
ATOM 835 C C . GLU A 1 121 ? 6.464 -1.901 -18.607 1.00 90.38 121 GLU A C 1
ATOM 837 O O . GLU A 1 121 ? 6.425 -2.363 -19.745 1.00 90.38 121 GLU A O 1
ATOM 842 N N . LEU A 1 122 ? 7.296 -0.907 -18.271 1.00 86.12 122 LEU A N 1
ATOM 843 C CA . LEU A 1 122 ? 8.209 -0.254 -19.216 1.00 86.12 122 LEU A CA 1
ATOM 844 C C . LEU A 1 122 ? 9.285 -1.205 -19.763 1.00 86.12 122 LEU A C 1
ATOM 846 O O . LEU A 1 122 ? 9.735 -1.033 -20.894 1.00 86.12 122 LEU A O 1
ATOM 850 N N . ALA A 1 123 ? 9.679 -2.215 -18.986 1.00 86.12 123 ALA A N 1
ATOM 851 C CA . ALA A 1 123 ? 10.601 -3.265 -19.414 1.00 86.12 123 ALA A CA 1
ATOM 852 C C . ALA A 1 123 ? 9.922 -4.388 -20.233 1.00 86.12 123 ALA A C 1
ATOM 854 O O . ALA A 1 123 ? 10.600 -5.297 -20.716 1.00 86.12 123 ALA A O 1
ATOM 855 N N . GLY A 1 124 ? 8.600 -4.317 -20.432 1.00 84.62 124 GLY A N 1
ATOM 856 C CA . GLY A 1 124 ? 7.834 -5.230 -21.283 1.00 84.62 124 GLY A CA 1
ATOM 857 C C . GLY A 1 124 ? 7.036 -6.304 -20.539 1.00 84.62 124 GLY A C 1
ATOM 858 O O . GLY A 1 124 ? 6.545 -7.235 -21.181 1.00 84.62 124 GLY A O 1
ATOM 859 N N . LEU A 1 125 ? 6.880 -6.209 -19.211 1.00 86.56 125 LEU A N 1
ATOM 860 C CA . LEU A 1 125 ? 5.996 -7.107 -18.464 1.00 86.56 125 LEU A CA 1
ATOM 861 C C . LEU A 1 125 ? 4.537 -6.894 -18.923 1.00 86.56 125 LEU A C 1
ATOM 863 O O . LEU A 1 125 ? 4.030 -5.775 -18.818 1.00 86.56 125 LEU A O 1
ATOM 867 N N . PRO A 1 126 ? 3.830 -7.940 -19.393 1.00 85.81 126 PRO A N 1
ATOM 868 C CA . PRO A 1 126 ? 2.467 -7.792 -19.883 1.00 85.81 126 PRO A CA 1
ATOM 869 C C . PRO A 1 126 ? 1.506 -7.581 -18.710 1.00 85.81 126 PRO A C 1
ATOM 871 O O . PRO A 1 126 ? 1.122 -8.527 -18.019 1.00 85.81 126 PRO A O 1
ATOM 874 N N . LEU A 1 127 ? 1.117 -6.328 -18.485 1.00 85.06 127 LEU A N 1
ATOM 875 C CA . LEU A 1 127 ? 0.109 -5.950 -17.499 1.00 85.06 127 LEU A CA 1
ATOM 876 C C . LEU A 1 127 ? -1.235 -5.613 -18.168 1.00 85.06 127 LEU A C 1
ATOM 878 O O . LEU A 1 127 ? -1.270 -5.302 -19.361 1.00 85.06 127 LEU A O 1
ATOM 882 N N . PRO A 1 128 ? -2.359 -5.700 -17.429 1.00 85.38 128 PRO A N 1
ATOM 883 C CA . PRO A 1 128 ? -3.679 -5.428 -17.991 1.00 85.38 128 PRO A CA 1
ATOM 884 C C . PRO A 1 128 ? -3.796 -3.974 -18.456 1.00 85.38 128 PRO A C 1
ATOM 886 O O . PRO A 1 128 ? -3.524 -3.065 -17.681 1.00 85.38 128 PRO A O 1
ATOM 889 N N . SER A 1 129 ? -4.251 -3.754 -19.688 1.00 82.06 129 SER A N 1
ATOM 890 C CA . SER A 1 129 ? -4.438 -2.417 -20.259 1.00 82.06 129 SER A CA 1
ATOM 891 C C . SER A 1 129 ? -5.805 -1.806 -19.913 1.00 82.06 129 SER A C 1
ATOM 893 O O . SER A 1 129 ? -6.690 -2.474 -19.377 1.00 82.06 129 SER A O 1
ATOM 895 N N . GLY A 1 130 ? -5.990 -0.520 -20.237 1.00 79.19 130 GLY A N 1
ATOM 896 C CA . GLY A 1 130 ? -7.269 0.189 -20.069 1.00 79.19 130 GLY A CA 1
ATOM 897 C C . GLY A 1 130 ? -7.359 1.084 -18.830 1.00 79.19 130 GLY A C 1
ATOM 898 O O . GLY A 1 130 ? -8.425 1.627 -18.543 1.00 79.19 130 GLY A O 1
ATOM 899 N N . PHE A 1 131 ? -6.254 1.270 -18.106 1.00 79.25 131 PHE A N 1
ATOM 900 C CA . PHE A 1 131 ? -6.164 2.228 -17.008 1.00 79.25 131 PHE A CA 1
ATOM 901 C C . PHE A 1 131 ? -5.737 3.618 -17.502 1.00 79.25 131 PHE A C 1
ATOM 903 O O . PHE A 1 131 ? -4.983 3.752 -18.460 1.00 79.25 131 PHE A O 1
ATOM 910 N N . VAL A 1 132 ? -6.211 4.664 -16.815 1.00 82.88 132 VAL A N 1
ATOM 911 C CA . VAL A 1 132 ? -5.821 6.070 -17.068 1.00 82.88 132 VAL A CA 1
ATOM 912 C C . VAL A 1 132 ? -4.394 6.365 -16.574 1.00 82.88 132 VAL A C 1
ATOM 914 O O . VAL A 1 132 ? -3.761 7.329 -16.990 1.00 82.88 132 VAL A O 1
ATOM 917 N N . VAL A 1 133 ? -3.888 5.531 -15.668 1.00 86.00 133 VAL A N 1
ATOM 918 C CA . VAL A 1 133 ? -2.506 5.529 -15.174 1.00 86.00 133 VAL A CA 1
ATOM 919 C C . VAL A 1 133 ? -1.799 4.268 -15.671 1.00 86.00 133 VAL A C 1
ATOM 921 O O . VAL A 1 133 ? -2.498 3.323 -16.043 1.00 86.00 133 VAL A O 1
ATOM 924 N N . PRO A 1 134 ? -0.455 4.201 -15.634 1.00 89.50 134 PRO A N 1
ATOM 925 C CA . PRO A 1 134 ? 0.262 2.964 -15.912 1.00 89.50 134 PRO A CA 1
ATOM 926 C C . PRO A 1 134 ? -0.331 1.778 -15.150 1.00 89.50 134 PRO A C 1
ATOM 928 O O . PRO A 1 134 ? -0.656 1.876 -13.958 1.00 89.50 134 PRO A O 1
ATOM 931 N N . SER A 1 135 ? -0.470 0.655 -15.840 1.00 92.25 135 SER A N 1
ATOM 932 C CA . SER A 1 135 ? -1.102 -0.559 -15.329 1.00 92.25 135 SER A CA 1
ATOM 933 C C . SER A 1 135 ? -0.408 -1.050 -14.060 1.00 92.25 135 SER A C 1
ATOM 935 O O . SER A 1 135 ? -1.066 -1.479 -13.111 1.00 92.25 135 SER A O 1
ATOM 937 N N . GLY A 1 136 ? 0.918 -0.909 -13.987 1.00 92.00 136 GLY A N 1
ATOM 938 C CA . GLY A 1 136 ? 1.712 -1.235 -12.807 1.00 92.00 136 GLY A CA 1
ATOM 939 C C . GLY A 1 136 ? 1.320 -0.432 -11.568 1.00 92.00 136 GLY A C 1
ATOM 940 O O . GLY A 1 136 ? 1.246 -0.992 -10.473 1.00 92.00 136 GLY A O 1
ATOM 941 N N . ALA A 1 137 ? 0.967 0.845 -11.734 1.00 93.81 137 ALA A N 1
ATOM 942 C CA . ALA A 1 137 ? 0.487 1.679 -10.637 1.00 93.81 137 ALA A CA 1
ATOM 943 C C . ALA A 1 137 ? -0.874 1.182 -10.126 1.00 93.81 137 ALA A C 1
ATOM 945 O O . ALA A 1 137 ? -1.059 1.031 -8.916 1.00 93.81 137 ALA A O 1
ATOM 946 N N . ALA A 1 138 ? -1.802 0.872 -11.037 1.00 93.88 138 ALA A N 1
ATOM 947 C CA . ALA A 1 138 ? -3.119 0.343 -10.686 1.00 93.88 138 ALA A CA 1
ATOM 948 C C . ALA A 1 138 ? -3.017 -1.021 -9.984 1.00 93.88 138 ALA A C 1
ATOM 950 O O . ALA A 1 138 ? -3.571 -1.205 -8.899 1.00 93.88 138 ALA A O 1
ATOM 951 N N . VAL A 1 139 ? -2.259 -1.961 -10.557 1.00 94.81 139 VAL A N 1
ATOM 952 C CA . VAL A 1 139 ? -2.060 -3.304 -9.994 1.00 94.81 139 VAL A CA 1
ATOM 953 C C . VAL A 1 139 ? -1.372 -3.225 -8.633 1.00 94.81 139 VAL A C 1
ATOM 955 O O . VAL A 1 139 ? -1.854 -3.825 -7.676 1.00 94.81 139 VAL A O 1
ATOM 958 N N . GLY A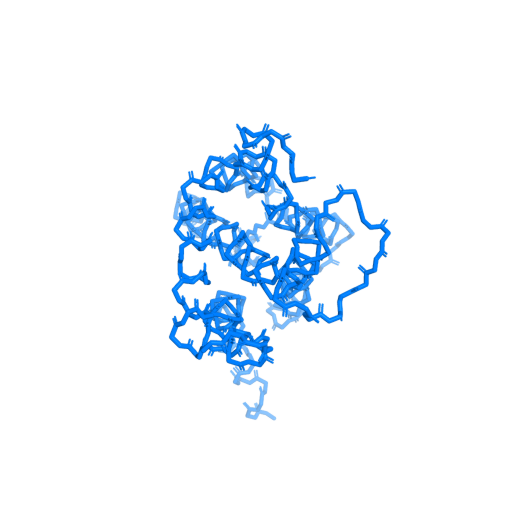 1 140 ? -0.291 -2.453 -8.502 1.00 95.19 140 GLY A N 1
ATOM 959 C CA . GLY A 1 140 ? 0.424 -2.318 -7.232 1.00 95.19 140 GLY A CA 1
ATOM 960 C C . GLY A 1 140 ? -0.429 -1.703 -6.124 1.00 95.19 140 GLY A C 1
ATOM 961 O O . GLY A 1 140 ? -0.386 -2.161 -4.980 1.00 95.19 140 GLY A O 1
ATOM 962 N N . GLY A 1 141 ? -1.257 -0.718 -6.473 1.00 96.50 141 GLY A N 1
ATOM 963 C CA . GLY A 1 141 ? -2.230 -0.123 -5.563 1.00 96.50 141 GLY A CA 1
ATOM 964 C C . GLY A 1 141 ? -3.270 -1.135 -5.092 1.00 96.50 141 GLY A C 1
ATOM 965 O O . GLY A 1 141 ? -3.463 -1.320 -3.890 1.00 96.50 141 GLY A O 1
ATOM 966 N N . LEU A 1 142 ? -3.901 -1.842 -6.032 1.00 96.81 142 LEU A N 1
ATOM 967 C CA . LEU A 1 142 ? -4.905 -2.864 -5.731 1.00 96.81 142 LEU A CA 1
ATOM 968 C C . LEU A 1 142 ? -4.340 -4.018 -4.899 1.00 96.81 142 LEU A C 1
ATOM 970 O O . LEU A 1 142 ? -5.025 -4.501 -4.000 1.00 96.81 142 LEU A O 1
ATOM 974 N N . LEU A 1 143 ? -3.096 -4.435 -5.149 1.00 96.94 143 LEU A N 1
ATOM 975 C CA . LEU A 1 143 ? -2.432 -5.472 -4.363 1.00 96.94 143 LEU A CA 1
ATOM 976 C C . LEU A 1 143 ? -2.300 -5.064 -2.892 1.00 96.94 143 LEU A C 1
ATOM 978 O O . LEU A 1 143 ? -2.656 -5.839 -2.007 1.00 96.94 143 LEU A O 1
ATOM 982 N N . ILE A 1 144 ? -1.835 -3.844 -2.617 1.00 97.88 144 ILE A N 1
ATOM 983 C CA . ILE A 1 144 ? -1.604 -3.376 -1.244 1.00 97.88 144 ILE A CA 1
ATOM 984 C C . ILE A 1 144 ? -2.921 -3.020 -0.549 1.00 97.88 144 ILE A C 1
ATOM 986 O O . ILE A 1 144 ? -3.159 -3.471 0.573 1.00 97.88 144 ILE A O 1
ATOM 990 N N . GLY A 1 145 ? -3.809 -2.282 -1.218 1.00 97.69 145 GLY A N 1
ATOM 991 C CA . GLY A 1 145 ? -5.135 -1.957 -0.694 1.00 97.69 145 GLY A CA 1
ATOM 992 C C . GLY A 1 145 ? -5.982 -3.207 -0.443 1.00 97.69 145 GLY A C 1
ATOM 993 O O . GLY A 1 145 ? -6.585 -3.349 0.620 1.00 97.69 145 GLY A O 1
ATOM 994 N N . GLY A 1 146 ? -5.974 -4.161 -1.376 1.00 97.62 146 GLY A N 1
ATOM 995 C CA . GLY A 1 146 ? -6.679 -5.436 -1.248 1.00 97.62 146 GLY A CA 1
ATOM 996 C C . GLY A 1 146 ? -6.103 -6.329 -0.149 1.00 97.62 146 GLY A C 1
ATOM 997 O O . GLY A 1 146 ? -6.868 -6.910 0.627 1.00 97.62 146 GLY A O 1
ATOM 998 N N . ALA A 1 147 ? -4.773 -6.398 -0.025 1.00 96.94 147 ALA A N 1
ATOM 999 C CA . ALA A 1 147 ? -4.112 -7.104 1.070 1.00 96.94 147 ALA A CA 1
ATOM 1000 C C . ALA A 1 147 ? -4.484 -6.505 2.429 1.00 96.94 147 ALA A C 1
ATOM 1002 O O . ALA A 1 147 ? -4.848 -7.249 3.343 1.00 96.94 147 ALA A O 1
ATOM 1003 N N . PHE A 1 148 ? -4.464 -5.173 2.542 1.00 96.75 148 PHE A N 1
ATOM 1004 C CA . PHE A 1 148 ? -4.907 -4.464 3.737 1.00 96.75 148 PHE A CA 1
ATOM 1005 C C . PHE A 1 148 ? -6.347 -4.836 4.096 1.00 96.75 148 PHE A C 1
ATOM 1007 O O . PHE A 1 148 ? -6.575 -5.335 5.193 1.00 96.75 148 PHE A O 1
ATOM 1014 N N . VAL A 1 149 ? -7.306 -4.665 3.178 1.00 96.19 149 VAL A N 1
ATOM 1015 C CA . VAL A 1 149 ? -8.727 -4.952 3.445 1.00 96.19 149 VAL A CA 1
ATOM 1016 C C . VAL A 1 149 ? -8.916 -6.404 3.873 1.00 96.19 149 VAL A C 1
ATOM 1018 O O . VAL A 1 149 ? -9.542 -6.670 4.896 1.00 96.19 149 VAL A O 1
ATOM 1021 N N . SER A 1 150 ? -8.322 -7.343 3.138 1.00 95.31 150 SER A N 1
ATOM 1022 C CA . SER A 1 150 ? -8.481 -8.778 3.390 1.00 95.31 150 SER A CA 1
ATOM 1023 C C . SER A 1 150 ? -7.947 -9.182 4.764 1.00 95.31 150 SER A C 1
ATOM 1025 O O . SER A 1 150 ? -8.639 -9.851 5.539 1.00 95.31 150 SER A O 1
ATOM 1027 N N . LEU A 1 151 ? -6.726 -8.754 5.088 1.00 94.50 151 LEU A N 1
ATOM 1028 C CA . LEU A 1 151 ? -6.082 -9.074 6.358 1.00 94.50 151 LEU A CA 1
ATOM 1029 C C . LEU A 1 151 ? -6.739 -8.336 7.516 1.00 94.50 151 LEU A C 1
ATOM 1031 O O . LEU A 1 151 ? -6.951 -8.930 8.569 1.00 94.50 151 LEU A O 1
ATOM 1035 N N . GLN A 1 152 ? -7.136 -7.080 7.326 1.00 93.12 152 GLN A N 1
ATOM 1036 C CA . GLN A 1 152 ? -7.819 -6.313 8.356 1.00 93.12 152 GLN A CA 1
ATOM 1037 C C . GLN A 1 152 ? -9.186 -6.935 8.681 1.00 93.12 152 GLN A C 1
ATOM 1039 O O . GLN A 1 152 ? -9.487 -7.164 9.851 1.00 93.12 152 GLN A O 1
ATOM 1044 N N . SER A 1 153 ? -9.974 -7.337 7.677 1.00 92.00 153 SER A N 1
ATOM 1045 C CA . SER A 1 153 ? -11.221 -8.091 7.884 1.00 92.00 153 SER A CA 1
ATOM 1046 C C . SER A 1 153 ? -10.993 -9.459 8.538 1.00 92.00 153 SER A C 1
ATOM 1048 O O . SER A 1 153 ? -11.828 -9.929 9.315 1.00 92.00 153 SER A O 1
ATOM 1050 N N . TRP A 1 154 ? -9.872 -10.127 8.254 1.00 92.31 154 TRP A N 1
ATOM 1051 C CA . TRP A 1 154 ? -9.486 -11.353 8.958 1.00 92.31 154 TRP A CA 1
ATOM 1052 C C . TRP A 1 154 ? -9.122 -11.096 10.429 1.00 92.31 154 TRP A C 1
ATOM 1054 O O . TRP A 1 154 ? -9.541 -11.871 11.292 1.00 92.31 154 TRP A O 1
ATOM 1064 N N . ARG A 1 155 ? -8.429 -9.992 10.739 1.00 90.19 155 ARG A N 1
ATOM 1065 C CA . ARG A 1 155 ? -8.107 -9.585 12.116 1.00 90.19 155 ARG A CA 1
ATOM 1066 C C . ARG A 1 155 ? -9.364 -9.321 12.937 1.00 90.19 155 ARG A C 1
ATOM 1068 O O . ARG A 1 155 ? -9.460 -9.868 14.027 1.00 90.19 155 ARG A O 1
ATOM 1075 N N . TYR A 1 156 ? -10.339 -8.574 12.403 1.00 88.19 156 TYR A N 1
ATOM 1076 C CA . TYR A 1 156 ? -11.624 -8.334 13.083 1.00 88.19 156 TYR A CA 1
ATOM 1077 C C . TYR A 1 156 ? -12.290 -9.654 13.506 1.00 88.19 156 TYR A C 1
ATOM 1079 O O . TYR A 1 156 ? -12.622 -9.838 14.674 1.00 88.19 156 TYR A O 1
ATOM 1087 N N . ARG A 1 157 ? -12.382 -10.625 12.584 1.00 86.75 157 ARG A N 1
ATOM 1088 C CA . ARG A 1 157 ? -12.942 -11.958 12.874 1.00 86.75 157 ARG A CA 1
ATOM 1089 C C . ARG A 1 157 ? -12.130 -12.742 13.905 1.00 86.75 157 ARG A C 1
ATOM 1091 O O . ARG A 1 157 ? -12.711 -13.385 14.770 1.00 86.75 157 ARG A O 1
ATOM 1098 N N . THR A 1 158 ? -10.803 -12.712 13.799 1.00 84.81 158 THR A N 1
ATOM 1099 C CA . THR A 1 158 ? -9.905 -13.502 14.659 1.00 84.81 158 THR A CA 1
ATOM 1100 C C . THR A 1 158 ? -9.852 -12.962 16.086 1.00 84.81 158 THR A C 1
ATOM 1102 O O . THR A 1 158 ? -9.752 -13.743 17.022 1.00 84.81 158 THR A O 1
ATOM 1105 N N . LEU A 1 1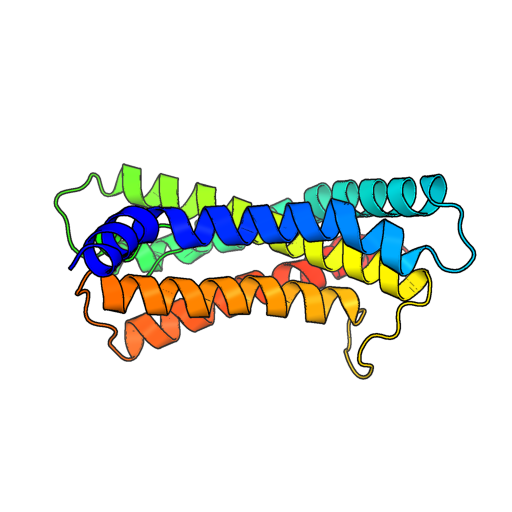59 ? -9.963 -11.643 16.256 1.00 82.12 159 LEU A N 1
ATOM 1106 C CA . LEU A 1 159 ? -9.924 -10.967 17.556 1.00 82.12 159 LEU A CA 1
ATOM 1107 C C . LEU A 1 159 ? -11.312 -10.837 18.207 1.00 82.12 159 LEU A C 1
ATOM 1109 O O . LEU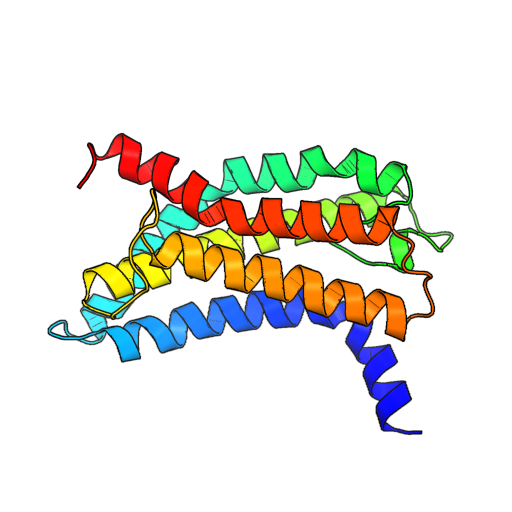 A 1 159 ? -11.453 -10.185 19.237 1.00 82.12 159 LEU A O 1
ATOM 1113 N N . GLY A 1 160 ? -12.350 -11.433 17.608 1.00 79.06 160 GLY A N 1
ATOM 1114 C CA . GLY A 1 160 ? -13.718 -11.389 18.134 1.00 79.06 160 GLY A CA 1
ATOM 1115 C C . GLY A 1 160 ? -14.367 -10.002 18.087 1.00 79.06 160 GLY A C 1
ATOM 1116 O O . GLY A 1 160 ? -15.379 -9.777 18.746 1.00 79.06 160 GLY A O 1
ATOM 1117 N N . THR A 1 161 ? -13.809 -9.065 17.318 1.00 80.81 161 THR A N 1
ATOM 1118 C CA . THR A 1 161 ? -14.363 -7.720 17.143 1.00 80.81 161 THR A CA 1
ATOM 1119 C C . THR A 1 161 ? -15.440 -7.751 16.057 1.00 80.81 161 THR A C 1
ATOM 1121 O O . THR A 1 161 ? -15.190 -8.199 14.935 1.00 80.81 161 THR A O 1
ATOM 1124 N N . ALA A 1 162 ? -16.647 -7.275 16.372 1.00 78.19 162 ALA A N 1
ATOM 1125 C CA . ALA A 1 162 ? -17.749 -7.252 15.414 1.00 78.19 162 ALA A CA 1
ATOM 1126 C C . ALA A 1 162 ? -17.399 -6.379 14.197 1.00 78.19 162 ALA A C 1
ATOM 1128 O O . ALA A 1 162 ? -17.042 -5.212 14.338 1.00 78.19 162 ALA A O 1
ATOM 1129 N N . LEU A 1 163 ? -17.513 -6.955 12.998 1.00 83.06 163 LEU A N 1
ATOM 1130 C CA . LEU A 1 163 ? -17.361 -6.227 11.742 1.00 83.06 163 LEU A CA 1
ATOM 1131 C C . LEU A 1 163 ? -18.745 -5.777 11.269 1.00 83.06 163 LEU A C 1
ATOM 1133 O O . LEU A 1 163 ? -19.392 -6.467 10.479 1.00 83.06 163 LEU A O 1
ATOM 1137 N N . ASP A 1 164 ? -19.220 -4.649 11.790 1.00 87.31 164 ASP A N 1
ATOM 1138 C CA . ASP A 1 164 ? -20.446 -4.041 11.284 1.00 87.31 164 ASP A CA 1
ATOM 1139 C C . ASP A 1 164 ? -20.232 -3.438 9.877 1.00 87.31 164 ASP A C 1
ATOM 1141 O O . ASP A 1 164 ? -19.111 -3.345 9.359 1.00 87.31 164 ASP A O 1
ATOM 1145 N N . TRP A 1 165 ? -21.324 -3.041 9.220 1.00 88.62 165 TRP A N 1
ATOM 1146 C CA . TRP A 1 165 ? -21.261 -2.491 7.862 1.00 88.62 165 TRP A CA 1
ATOM 1147 C C . TRP A 1 165 ? -20.455 -1.184 7.792 1.00 88.62 165 TRP A C 1
ATOM 1149 O O . TRP A 1 165 ? -19.850 -0.889 6.759 1.00 88.62 165 TRP A O 1
ATOM 1159 N N . ARG A 1 166 ? -20.418 -0.409 8.885 1.00 88.62 166 ARG A N 1
ATOM 1160 C CA . ARG A 1 166 ? -19.719 0.873 8.965 1.00 88.62 166 ARG A CA 1
ATOM 1161 C C . ARG A 1 166 ? -18.213 0.651 9.056 1.00 88.62 166 ARG A C 1
ATOM 1163 O O . ARG A 1 166 ? -17.470 1.260 8.288 1.00 88.62 166 ARG A O 1
ATOM 1170 N N . THR A 1 167 ? -17.746 -0.235 9.927 1.00 88.12 167 THR A N 1
ATOM 1171 C CA . THR A 1 167 ? -16.341 -0.640 10.052 1.00 88.12 167 THR A CA 1
ATOM 1172 C C . THR A 1 167 ? -15.863 -1.335 8.783 1.00 88.12 167 THR A C 1
ATOM 1174 O O . THR A 1 167 ? -14.754 -1.054 8.320 1.00 88.12 167 THR A O 1
ATOM 1177 N N . ALA A 1 168 ? -16.698 -2.174 8.161 1.00 91.44 168 ALA A N 1
ATOM 1178 C CA . ALA A 1 168 ? -16.400 -2.776 6.864 1.00 91.44 168 ALA A CA 1
ATOM 1179 C C . ALA A 1 168 ? -16.214 -1.703 5.781 1.00 91.44 168 ALA A C 1
ATOM 1181 O O . ALA A 1 168 ? -15.166 -1.660 5.136 1.00 91.44 168 ALA A O 1
ATOM 1182 N N . GLY A 1 169 ? -17.180 -0.791 5.634 1.00 92.88 169 GLY A N 1
ATOM 1183 C CA . GLY A 1 169 ? -17.109 0.315 4.678 1.00 92.88 169 GLY A CA 1
ATOM 1184 C C . GLY A 1 169 ? -15.905 1.228 4.922 1.00 92.88 169 GLY A C 1
ATOM 1185 O O . GLY A 1 169 ? -15.207 1.595 3.980 1.00 92.88 169 GLY A O 1
ATOM 1186 N N . THR A 1 170 ? -15.597 1.522 6.187 1.00 92.12 170 THR A N 1
ATOM 1187 C CA . THR A 1 170 ? -14.428 2.330 6.569 1.00 92.12 170 THR A CA 1
ATOM 1188 C C . THR A 1 170 ? -13.121 1.614 6.229 1.00 92.12 170 THR A C 1
ATOM 1190 O O . THR A 1 170 ? -12.222 2.220 5.655 1.00 92.12 170 THR A O 1
ATOM 1193 N N . THR A 1 171 ? -13.019 0.312 6.510 1.00 94.00 171 THR A N 1
ATOM 1194 C CA . THR A 1 171 ? -11.844 -0.509 6.168 1.00 94.00 171 THR A CA 1
ATOM 1195 C C . THR A 1 171 ? -11.627 -0.559 4.657 1.00 94.00 171 THR A C 1
ATOM 1197 O O . THR A 1 171 ? -10.504 -0.380 4.191 1.00 94.00 171 THR A O 1
ATOM 1200 N N . VAL A 1 172 ? -12.695 -0.737 3.876 1.00 96.19 172 VAL A N 1
ATOM 1201 C CA . VAL A 1 172 ? -12.631 -0.675 2.409 1.00 96.19 172 VAL A CA 1
ATOM 1202 C C . VAL A 1 172 ? -12.184 0.711 1.949 1.00 96.19 172 VAL A C 1
ATOM 1204 O O . VAL A 1 172 ? -11.284 0.802 1.121 1.00 96.19 172 VAL A O 1
ATOM 1207 N N . GLY A 1 173 ? -12.737 1.784 2.519 1.00 96.69 173 GLY A N 1
ATOM 1208 C CA . GLY A 1 173 ? -12.334 3.159 2.214 1.00 96.69 173 GLY A CA 1
ATOM 1209 C C . GLY A 1 173 ? -10.848 3.415 2.477 1.00 96.69 173 GLY A C 1
ATOM 1210 O O . GLY A 1 173 ? -10.158 3.953 1.615 1.00 96.69 173 GLY A O 1
ATOM 1211 N N . LEU A 1 174 ? -10.326 2.958 3.618 1.00 96.19 174 LEU A N 1
ATOM 1212 C CA . LEU A 1 174 ? -8.893 2.997 3.929 1.00 96.19 174 LEU A CA 1
ATOM 1213 C C . LEU A 1 174 ? -8.067 2.212 2.894 1.00 96.19 174 LEU A C 1
ATOM 1215 O O . LEU A 1 174 ? -7.062 2.714 2.400 1.00 96.19 174 LEU A O 1
ATOM 1219 N N . GLY A 1 175 ? -8.516 1.016 2.503 1.00 97.62 175 GLY A N 1
ATOM 1220 C CA . GLY A 1 175 ? -7.883 0.229 1.442 1.00 97.62 175 GLY A CA 1
ATOM 1221 C C . GLY A 1 175 ? -7.864 0.932 0.085 1.00 97.62 175 GLY A C 1
ATOM 1222 O O . GLY A 1 175 ? -6.850 0.893 -0.606 1.00 97.62 175 GLY A O 1
ATOM 1223 N N . VAL A 1 176 ? -8.950 1.618 -0.282 1.00 98.25 176 VAL A N 1
ATOM 1224 C CA . VAL A 1 176 ? -9.032 2.427 -1.510 1.00 98.25 176 VAL A CA 1
ATOM 1225 C C . VAL A 1 176 ? -8.048 3.593 -1.456 1.00 98.25 176 VAL A C 1
ATOM 1227 O O . VAL A 1 176 ? -7.338 3.823 -2.430 1.00 98.25 176 VAL A O 1
ATOM 1230 N N . LEU A 1 177 ? -7.945 4.297 -0.325 1.00 98.06 177 LEU A N 1
ATOM 1231 C CA . LEU A 1 177 ? -6.957 5.367 -0.157 1.00 98.06 177 LEU A CA 1
ATOM 1232 C C . LEU A 1 177 ? -5.523 4.848 -0.331 1.00 98.06 177 LEU A C 1
ATOM 1234 O O . LEU A 1 177 ? -4.719 5.490 -1.000 1.00 98.06 177 LEU A O 1
ATOM 1238 N N . LEU A 1 178 ? -5.202 3.662 0.192 1.00 97.75 178 LEU A N 1
ATOM 1239 C CA . LEU A 1 178 ? -3.908 3.030 -0.081 1.00 97.75 178 LEU A CA 1
ATOM 1240 C C . LEU A 1 178 ? -3.743 2.713 -1.572 1.00 97.75 178 LEU A C 1
ATOM 1242 O O . LEU A 1 178 ? -2.720 3.059 -2.156 1.00 97.75 178 LEU A O 1
ATOM 1246 N N . ALA A 1 179 ? -4.764 2.133 -2.208 1.00 97.38 179 ALA A N 1
ATOM 1247 C CA . ALA A 1 179 ? -4.713 1.742 -3.615 1.00 97.38 179 ALA A CA 1
ATOM 1248 C C . ALA A 1 179 ? -4.536 2.919 -4.588 1.00 97.38 179 ALA A C 1
ATOM 1250 O O . ALA A 1 179 ? -4.002 2.740 -5.680 1.00 97.38 179 ALA A O 1
ATOM 1251 N N . LEU A 1 180 ? -4.943 4.129 -4.201 1.00 96.94 180 LEU A N 1
ATOM 1252 C CA . LEU A 1 180 ? -4.735 5.347 -4.987 1.00 96.94 180 LEU A CA 1
ATOM 1253 C C . LEU A 1 180 ? -3.304 5.895 -4.884 1.00 96.94 180 LEU A C 1
ATOM 1255 O O . LEU A 1 180 ? -2.901 6.712 -5.716 1.00 96.94 180 LEU A O 1
ATOM 1259 N N . SER A 1 181 ? -2.518 5.454 -3.899 1.00 96.69 181 SER A N 1
ATOM 1260 C CA . SER A 1 181 ? -1.189 6.007 -3.634 1.00 96.69 181 SER A CA 1
ATOM 1261 C C . SER A 1 181 ? -0.238 5.953 -4.838 1.00 96.69 181 SER A C 1
ATOM 1263 O O . SER A 1 181 ? 0.373 6.987 -5.130 1.00 96.69 181 SER A O 1
ATOM 1265 N N . PRO A 1 182 ? -0.125 4.850 -5.603 1.00 95.12 182 PRO A N 1
ATOM 1266 C CA . PRO A 1 182 ? 0.753 4.807 -6.772 1.00 95.12 182 PRO A CA 1
ATOM 1267 C C . PRO A 1 182 ? 0.317 5.747 -7.889 1.00 95.12 182 PRO A C 1
ATOM 1269 O O . PRO A 1 182 ? 1.160 6.374 -8.521 1.00 95.12 182 PRO A O 1
ATOM 1272 N N . ALA A 1 183 ? -0.994 5.874 -8.112 1.00 92.62 183 ALA A N 1
ATOM 1273 C CA . ALA A 1 183 ? -1.548 6.758 -9.130 1.00 92.62 183 ALA A CA 1
ATOM 1274 C C . ALA A 1 183 ? -1.232 8.227 -8.815 1.00 92.62 183 ALA A C 1
ATOM 1276 O O . ALA A 1 183 ? -0.726 8.951 -9.671 1.00 92.62 183 ALA A O 1
ATOM 1277 N N . VAL A 1 184 ? -1.445 8.648 -7.563 1.00 92.38 184 VAL A N 1
ATOM 1278 C CA . VAL A 1 184 ? -1.108 10.008 -7.110 1.00 92.38 184 VAL A CA 1
ATOM 1279 C C . VAL A 1 184 ? 0.396 10.256 -7.192 1.00 92.38 184 VAL A C 1
ATOM 1281 O O . VAL A 1 184 ? 0.826 11.314 -7.649 1.00 92.38 184 VAL A O 1
ATOM 1284 N N . THR A 1 185 ? 1.197 9.270 -6.789 1.00 92.19 185 THR A N 1
ATOM 1285 C CA . THR A 1 185 ? 2.659 9.333 -6.880 1.00 92.19 185 THR A CA 1
ATOM 1286 C C . THR A 1 185 ? 3.095 9.526 -8.332 1.00 92.19 185 THR A C 1
ATOM 1288 O O . THR A 1 185 ? 3.854 10.448 -8.622 1.00 92.19 185 THR A O 1
ATOM 1291 N N . TYR A 1 186 ? 2.562 8.721 -9.255 1.00 87.94 186 TYR A N 1
ATOM 1292 C CA . TYR A 1 186 ? 2.830 8.837 -10.686 1.00 87.94 186 TYR A CA 1
ATOM 1293 C C . TYR A 1 186 ? 2.428 10.206 -11.237 1.00 87.94 186 TYR A C 1
ATOM 1295 O O . TYR A 1 186 ? 3.204 10.811 -11.966 1.00 87.94 186 TYR A O 1
ATOM 1303 N N . TRP A 1 187 ? 1.275 10.758 -10.861 1.00 87.12 187 TRP A N 1
ATOM 1304 C CA . TRP A 1 187 ? 0.888 12.105 -11.299 1.00 87.12 187 TRP A CA 1
ATOM 1305 C C . TRP A 1 187 ? 1.845 13.191 -10.808 1.00 87.12 187 TRP A C 1
ATOM 1307 O O . TRP A 1 187 ? 2.150 14.120 -11.555 1.00 87.12 187 TRP A O 1
ATOM 1317 N N . GLN A 1 188 ? 2.366 13.064 -9.588 1.00 84.81 188 GLN A N 1
ATOM 1318 C CA . GLN A 1 188 ? 3.294 14.038 -9.016 1.00 84.81 188 GLN A CA 1
ATOM 1319 C C . GLN A 1 188 ? 4.646 14.082 -9.736 1.00 84.81 188 GLN A C 1
ATOM 1321 O O . GLN A 1 188 ? 5.203 15.171 -9.867 1.00 84.81 188 GLN A O 1
ATOM 1326 N N . PHE A 1 189 ? 5.172 12.952 -10.225 1.00 80.50 189 PHE A N 1
ATOM 1327 C CA . PHE A 1 189 ? 6.447 12.948 -10.958 1.00 80.50 189 PHE A CA 1
ATOM 1328 C C . PHE A 1 189 ? 6.285 12.818 -12.481 1.00 80.50 189 PHE A C 1
ATOM 1330 O O . PHE A 1 189 ? 6.895 13.585 -13.216 1.00 80.50 189 PHE A O 1
ATOM 1337 N N . GLY A 1 190 ? 5.435 11.921 -12.979 1.00 63.38 190 GLY A N 1
ATOM 1338 C CA . GLY A 1 190 ? 5.174 11.710 -14.408 1.00 63.38 190 GLY A CA 1
ATOM 1339 C C . GLY A 1 190 ? 4.432 12.878 -15.061 1.00 63.38 190 GLY A C 1
ATOM 1340 O O . GLY A 1 190 ? 4.780 13.287 -16.166 1.00 63.38 190 GLY A O 1
ATOM 1341 N N . GLY A 1 191 ? 3.493 13.504 -14.341 1.00 58.03 191 GLY A N 1
ATOM 1342 C CA . GLY A 1 191 ? 2.826 14.732 -14.794 1.00 58.03 191 GLY A CA 1
ATOM 1343 C C . GLY A 1 191 ? 3.760 15.948 -14.849 1.00 58.03 191 GLY A C 1
ATOM 1344 O O . GLY A 1 191 ? 3.539 16.863 -15.636 1.00 58.03 191 GLY A O 1
ATOM 1345 N N . ARG A 1 192 ? 4.844 15.947 -14.059 1.00 54.84 192 ARG A N 1
ATOM 1346 C CA . ARG A 1 192 ? 5.896 16.979 -14.098 1.00 54.84 192 ARG A CA 1
ATOM 1347 C C . ARG A 1 192 ? 6.957 16.734 -15.169 1.00 54.84 192 ARG A C 1
ATOM 1349 O O . ARG A 1 192 ? 7.640 17.676 -15.554 1.00 54.84 192 ARG A O 1
ATOM 1356 N N . LEU A 1 193 ? 7.085 15.499 -15.647 1.00 48.25 193 LEU A N 1
ATOM 1357 C CA . LEU A 1 193 ? 8.033 15.101 -16.691 1.00 48.25 193 LEU A CA 1
ATOM 1358 C C . LEU A 1 193 ? 7.438 15.181 -18.108 1.00 48.25 193 LEU A C 1
ATOM 1360 O O . LEU A 1 193 ? 8.089 14.765 -19.058 1.00 48.25 193 LEU A O 1
ATOM 1364 N N . GLY A 1 194 ? 6.244 15.767 -18.256 1.00 41.84 194 GLY A N 1
ATOM 1365 C CA . GLY A 1 194 ? 5.660 16.093 -19.559 1.00 41.84 194 GLY A CA 1
ATOM 1366 C C . GLY A 1 194 ? 4.775 15.015 -20.176 1.00 41.84 194 GLY A C 1
ATOM 1367 O O . GLY A 1 194 ? 4.411 15.180 -21.332 1.00 41.84 194 GLY A O 1
ATOM 1368 N N . GLY A 1 195 ? 4.396 13.968 -19.430 1.00 45.66 195 GLY A N 1
ATOM 1369 C CA . GLY A 1 195 ? 3.745 12.794 -20.015 1.00 45.66 195 GLY A CA 1
ATOM 1370 C C . GLY A 1 195 ? 4.723 12.050 -20.928 1.00 45.66 195 GLY A C 1
ATOM 1371 O O . GLY A 1 195 ? 5.351 12.640 -21.801 1.00 45.66 195 GLY A O 1
ATOM 1372 N N . LEU A 1 196 ? 4.908 10.755 -20.695 1.00 43.16 196 LEU A N 1
ATOM 1373 C CA . LEU A 1 196 ? 5.509 9.919 -21.733 1.00 43.16 196 LEU A CA 1
ATOM 1374 C C . LEU A 1 196 ? 4.534 9.817 -22.911 1.00 43.16 196 LEU A C 1
ATOM 1376 O O . LEU A 1 196 ? 3.323 9.662 -22.625 1.00 43.16 196 LEU A O 1
#

Organism: NCBI:txid555874

Radius of gyration: 17.6 Å; chains: 1; bounding box: 43×43×51 Å

Sequence (196 aa):
MPLHRLAERSAPLSVPLFVFALAATALLVVPAVAAGPLSLAEAYLIAVALSILAVANGAPYAVVVAVGTLPLVWLDSAGYASPEAAVGDTSRTGVAVHHVAVGFGYGLASACVGSVLVGAELAGLPLPSGFVVPSGAAVGGLLIGGAFVSLQSWRYRTLGTALDWRTAGTTVGLGVLLALSPAVTYWQFGGRLGGL

Foldseek 3Di:
DVVLVVCLVCLQCVLVVVLVVLLVCLLPPLLVVLCAPHDSVVSNVQLVVLLVLLCVLLLVLLQCLQLVCLVCLVVLQEALRAVCSNPDPDDSVVVSVRRSVSSSVLLSSLQSQLSSQLSSVVSPDDADDDDPARRSLQVSLCVSLVSQLVSRVVSCVSVVHDDDPRSNVSSNVSSNSSSCSNVSSCCRPCVVVVHD

Secondary structure (DSSP, 8-state):
-HHHHHHHHHHHHHHHHHHHHHHHHHHHHHHHHS-TTS-HHHHHHHHHHHHHHHHHHHHHHHHHHHHHTHHHHHTTS--SS-GGGGSS---HHHHHHHHHHHHHHHHHHHHHHHHHHHHHHHTT--PPP--SS-HHHHHHHHHHHHHHHHHHHHHHHHTT----HHHHHHHHHHHHHHHHHHHHHHHHHHTTTT--

=== Feature glossary ===
The record interleaves many kinds of information about one protein. Here is each kind framed as the question it answers.

Q: What does the local fold look like, residue by residue?
A: A 3Di character summarizes, for each residue, the relative orientation of the Cα frame of its nearest spatial neighbor. Because it encodes fold topology rather than chemistry, 3Di alignments detect remote structural similarity that sequence alignment misses.

Q: Which residues are in helices, strands, or loops?
A: Secondary structure is the local, repeating backbone conformation. DSSP classifies it into eight states by reading the hydrogen-bond network: three helix types (H, G, I), two β types (E, B), two non-regular types (T, S), and unstructured coil (-).

Q: How big and how compact is the whole molecule?
A: Three whole-structure scalars: the radius of gyration (RMS distance of Cα from centroid, in Å), the count of Cα–Cα contacts (pairs closer than 8 Å and separated by more than four residues in sequence — i.e. tertiary, not local, contacts), and the bounding-box dimensions. Together they distinguish compact globular folds from extended fibres or disordered chains.

Q: How confident is the AlphaFold model at each residue?
A: For AlphaFold models, the B-factor field carries pLDDT — the model's own estimate of local accuracy on a 0–100 scale. Regions with pLDDT<50 should be treated as essentially unmodeled; they often correspond to intrinsically disordered segments.

Q: What family and function is it annotated with?
A: Functional annotations link the protein to curated databases. InterPro entries identify conserved domains and families by matching the sequence against member-database signatures (Pfam, PROSITE, CDD, …). Gene Ontology (GO) terms describe molecular function, biological process, and cellular component in a controlled vocabulary. CATH places the structure in a hierarchical fold classification (Class/Architecture/Topology/Homologous-superfamily). The organism is the source species.

Q: What known structures does this most resemble?
A: Nearest PDB neighbors are the top structural matches found by Foldseek when searching this structure against the entire Protein Data Bank. Each hit reports a TM-score (0 to 1; >0.5 almost always implies the same fold) and an E-value. These are *structural* homologs — they may share no detectable sequence similarity.

Q: Which residues are buried vs exposed?
A: Solvent-accessible surface area (SASA) is the area in Å² traced out by the centre of a 1.4 Å probe sphere (a water molecule) rolled over the protein's van der Waals surface (Shrake–Rupley / Lee–Richards construction). Buried residues have near-zero SASA; fully exposed residues can exceed 200 Å². The total SASA scales roughly with the number of surface residues.

Q: What are the backbone torsion angles?
A: φ (phi) and ψ (psi) are the two rotatable backbone dihedrals per residue: φ is the C(i-1)–N–Cα–C torsion, ψ is the N–Cα–C–N(i+1) torsion, both in degrees on (−180°, 180°]. α-helical residues cluster near (−60°, −45°); β-strand residues near (−120°, +130°). A Ramachandran plot is simply a scatter of (φ, ψ) for every residue.

Q: Are the domains correctly placed relative to each other?
A: Predicted aligned error is AlphaFold's pairwise confidence. Unlike pLDDT (per-residue), PAE is per-residue-pair and captures whether two parts of the structure are correctly placed relative to each other. Units are ångströms of expected positional error.

Q: What if only a Cα trace is available?
A: P-SEA three-state annotation labels each residue as helix, strand, or coil based purely on the geometry of the Cα trace. It serves as a fallback when the full backbone (and thus DSSP) is unavailable.

Q: What is the amino-acid chain?
A: This is the polypeptide sequence — one letter per residue, N-terminus first. Length ranges from a few dozen residues for small domains to over a thousand for large multi-domain proteins.

Q: What do the rendered images show?
A: The six renders are orthographic views along the three Cartesian axes in both directions. Representation (cartoon, sticks, or surface) and color scheme (sequence-rainbow or by-chain) vary across proteins so the training set covers all the common visualization conventions.

Q: What do the diagnostic plots show?
A: Plot images: a contact map (which residues are close in 3D, as an N×N binary image), a Ramachandran scatter (backbone torsion angles, revealing secondary-structure composition at a glance), and — for AlphaFold structures — a PAE heatmap (pairwise prediction confidence).

Q: How mobile is each atom in the crystal?
A: B-factor (Debye–Waller factor) reflects atomic displacement in the crystal lattice. It is an experimental observable (units Å²), not a prediction; low values mean the atom is pinned down, high values mean it moves or is heterogeneous across the crystal.

Q: Where is each backbone atom in 3D?
A: The mmCIF table is the protein's shape written out atom by atom. For each backbone N, Cα, C, and carbonyl O, it records an (x, y, z) coordinate triple in Å plus the residue type, chain letter, and residue number.